Protein AF-M1ZX98-F1 (afdb_monomer)

Secondary structure (DSSP, 8-state):
---HHHHHHHHHHHHHHHH--EEEE----S--S-SEEEEEE-SS-EEEEEEEETTGGGG--HHHHHHHHHHHH-SS-EEEEEEEEESS---HHHHHHHHTTT-GGGEEEEETTTTEEEEE-GGGHHHHHHHH--GGGTTSSS--GGGTT-----HHHHHHHHHHHHHHHHHHHHHT-SSB--HHHHHHTT-B-HHHHHTT-TTHHHHGGG--SBHHHHHHHHHHHHHHHHHHHHHH-HHHHHHHHHHHHHHHHHHHHHH--S-B--

Mean predicted aligned error: 15.79 Å

Radius of gyration: 27.11 Å; Cα contacts (8 Å, |Δi|>4): 359; chains: 1; bounding box: 58×35×75 Å

Structure (mmCIF, N/CA/C/O backbone):
data_AF-M1ZX98-F1
#
_entry.id   AF-M1ZX98-F1
#
loop_
_atom_site.group_PDB
_atom_site.id
_atom_site.type_symbol
_atom_site.label_atom_id
_atom_site.label_alt_id
_atom_site.label_comp_id
_atom_site.label_asym_id
_atom_site.label_entity_id
_atom_site.label_seq_id
_atom_site.pdbx_PDB_ins_code
_atom_site.Cartn_x
_atom_site.Cartn_y
_atom_site.Cartn_z
_atom_site.occupancy
_atom_site.B_iso_or_equiv
_atom_site.auth_seq_id
_atom_site.auth_comp_id
_atom_site.auth_asym_id
_atom_site.auth_atom_id
_atom_site.pdbx_PDB_model_num
ATOM 1 N N . MET A 1 1 ? -11.263 12.185 3.509 1.00 43.69 1 MET A N 1
ATOM 2 C CA . MET A 1 1 ? -10.887 11.361 4.672 1.00 43.69 1 MET A CA 1
ATOM 3 C C . MET A 1 1 ? -11.787 11.808 5.809 1.00 43.69 1 MET A C 1
ATOM 5 O O . MET A 1 1 ? -11.825 13.001 6.083 1.00 43.69 1 MET A O 1
ATOM 9 N N . ILE A 1 2 ? -12.636 10.927 6.332 1.00 50.75 2 ILE A N 1
ATOM 10 C CA . ILE A 1 2 ? -13.496 11.256 7.476 1.00 50.75 2 ILE A CA 1
ATOM 11 C C . ILE A 1 2 ? -12.607 11.091 8.708 1.00 50.75 2 ILE A C 1
ATOM 13 O O . ILE A 1 2 ? -11.984 10.045 8.842 1.00 50.75 2 ILE A O 1
ATOM 17 N N . GLY A 1 3 ? -12.475 12.128 9.539 1.00 66.31 3 GLY A N 1
ATOM 18 C CA . GLY A 1 3 ? -11.717 12.019 10.790 1.00 66.31 3 GLY A CA 1
ATOM 19 C C . GLY A 1 3 ? -12.317 10.947 11.704 1.00 66.31 3 GLY A C 1
ATOM 20 O O . GLY A 1 3 ? -13.532 10.743 11.676 1.00 66.31 3 GLY A O 1
ATOM 21 N N . ILE A 1 4 ? -11.475 10.282 12.495 1.00 73.00 4 ILE A N 1
ATOM 22 C CA . ILE A 1 4 ? -11.865 9.193 13.403 1.00 73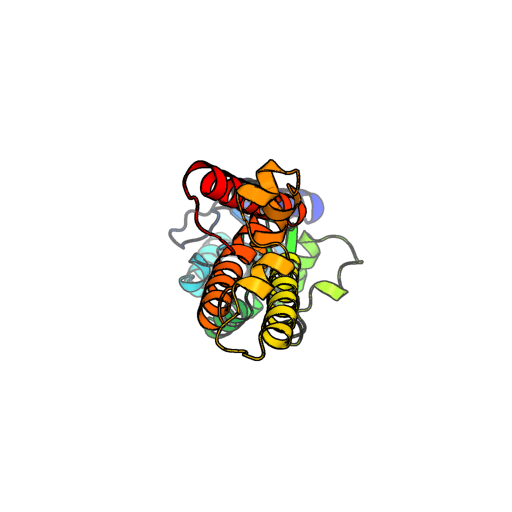.00 4 ILE A CA 1
ATOM 23 C C . ILE A 1 4 ? -13.048 9.587 14.305 1.00 73.00 4 ILE A C 1
ATOM 25 O O . ILE A 1 4 ? -14.013 8.836 14.415 1.00 73.00 4 ILE A O 1
ATOM 29 N N . ASP A 1 5 ? -13.070 10.833 14.786 1.00 76.38 5 ASP A N 1
ATOM 30 C CA . ASP A 1 5 ? -14.164 11.399 15.585 1.00 76.38 5 ASP A CA 1
ATOM 31 C C . ASP A 1 5 ? -15.517 11.373 14.864 1.00 76.38 5 ASP A C 1
ATOM 33 O O . ASP A 1 5 ? -16.544 11.025 15.444 1.00 76.38 5 ASP A O 1
ATOM 37 N N . ASN A 1 6 ? -15.536 11.705 13.568 1.00 74.06 6 ASN A N 1
ATOM 38 C CA . ASN A 1 6 ? -16.759 11.682 12.764 1.00 74.06 6 ASN A CA 1
ATOM 39 C C . ASN A 1 6 ? -17.234 10.247 12.504 1.00 74.06 6 ASN A C 1
ATOM 41 O O . ASN A 1 6 ? -18.434 10.015 12.355 1.00 74.06 6 ASN A O 1
ATOM 45 N N . PHE A 1 7 ? -16.309 9.289 12.437 1.00 77.75 7 PHE A N 1
ATOM 46 C CA . PHE A 1 7 ? -16.652 7.879 12.300 1.00 77.75 7 PHE A CA 1
ATOM 47 C C . PHE A 1 7 ? -17.262 7.324 13.592 1.00 77.75 7 PHE A C 1
ATOM 49 O O . PHE A 1 7 ? -18.346 6.740 13.548 1.00 77.75 7 PHE A O 1
ATOM 56 N N . ILE A 1 8 ? -16.624 7.583 14.738 1.00 83.06 8 ILE A N 1
ATOM 57 C CA . ILE A 1 8 ? -17.139 7.229 16.070 1.00 83.06 8 ILE A CA 1
ATOM 58 C C . ILE A 1 8 ? -18.524 7.837 16.276 1.00 83.06 8 ILE A C 1
ATOM 60 O O . ILE A 1 8 ? -19.467 7.131 16.635 1.00 83.06 8 ILE A O 1
ATOM 64 N N . LYS A 1 9 ? -18.675 9.127 15.958 1.00 81.38 9 LYS A N 1
ATOM 65 C CA . LYS A 1 9 ? -19.961 9.823 16.016 1.00 81.38 9 LYS A CA 1
ATOM 66 C C . LYS A 1 9 ? -21.031 9.120 15.179 1.00 81.38 9 LYS A C 1
ATOM 68 O O . LYS A 1 9 ? -22.135 8.921 15.669 1.00 81.38 9 LYS A O 1
ATOM 73 N N . GLY A 1 10 ? -20.704 8.681 13.963 1.00 79.44 10 GLY A N 1
ATOM 74 C CA . GLY A 1 10 ? -21.638 7.942 13.110 1.00 79.44 10 GLY A CA 1
ATOM 75 C C . GLY A 1 10 ? -22.082 6.595 13.698 1.00 79.44 10 GLY A C 1
ATOM 76 O O . GLY A 1 10 ? -23.260 6.248 13.604 1.00 79.44 10 GLY A O 1
ATOM 77 N N . ILE A 1 11 ? -21.173 5.847 14.338 1.00 83.25 11 ILE A N 1
ATOM 78 C CA . ILE A 1 11 ? -21.522 4.604 15.053 1.00 83.25 11 ILE A CA 1
ATOM 79 C C . ILE A 1 11 ? -22.468 4.916 16.213 1.00 83.25 11 ILE A C 1
ATOM 81 O O . ILE A 1 11 ? -23.512 4.278 16.350 1.00 83.25 11 ILE A O 1
ATOM 85 N N . ILE A 1 12 ? -22.121 5.914 17.021 1.00 85.75 12 ILE A N 1
ATOM 86 C CA . ILE A 1 12 ? -22.909 6.333 18.179 1.00 85.75 12 ILE A CA 1
ATOM 87 C C . ILE A 1 12 ? -24.318 6.768 17.760 1.00 85.75 12 ILE A C 1
ATOM 89 O O . ILE A 1 12 ? -25.300 6.269 18.306 1.00 85.75 12 ILE A O 1
ATOM 93 N N . GLU A 1 13 ? -24.438 7.637 16.755 1.00 81.62 13 GLU A N 1
ATOM 94 C CA . GLU A 1 13 ? -25.729 8.107 16.238 1.00 81.62 13 GLU A CA 1
ATOM 95 C C . GLU A 1 13 ? -26.597 6.942 15.742 1.00 81.62 13 GLU A C 1
ATOM 97 O O . GLU A 1 13 ? -27.810 6.915 15.979 1.00 81.62 13 GLU A O 1
ATOM 102 N N . LYS A 1 14 ? -25.989 5.937 15.101 1.00 81.44 14 LYS A N 1
ATOM 103 C CA . LYS A 1 14 ? -26.697 4.731 14.656 1.00 81.44 14 LYS A CA 1
ATOM 104 C C . LYS A 1 14 ? -27.185 3.886 15.836 1.00 81.44 14 LYS A C 1
ATOM 106 O O . LYS A 1 14 ? -28.342 3.465 15.850 1.00 81.44 14 LYS A O 1
ATOM 111 N N . LEU A 1 15 ? -26.339 3.669 16.841 1.00 85.12 15 LEU A N 1
ATOM 112 C CA . LEU A 1 15 ? -26.696 2.924 18.050 1.00 85.12 15 LEU A CA 1
ATOM 113 C C . LEU A 1 15 ? -27.812 3.614 18.846 1.00 85.12 15 LEU A C 1
ATOM 115 O O . LEU A 1 15 ? -28.743 2.944 19.298 1.00 85.12 15 LEU A O 1
ATOM 119 N N . MET A 1 16 ? -27.763 4.941 18.962 1.00 82.62 16 MET A N 1
ATOM 120 C CA . MET A 1 16 ? -28.809 5.735 19.609 1.00 82.62 16 MET A CA 1
ATOM 121 C C . MET A 1 16 ? -30.137 5.662 18.850 1.00 82.62 16 MET A C 1
ATOM 123 O O . MET A 1 16 ? -31.176 5.398 19.446 1.00 82.62 16 MET A O 1
ATOM 127 N N . SER A 1 17 ? -30.108 5.889 17.533 1.00 79.56 17 SER A N 1
ATOM 128 C CA . SER A 1 17 ? -31.325 5.994 16.714 1.00 79.56 17 SER A CA 1
ATOM 129 C C . SER A 1 17 ? -32.022 4.659 16.464 1.00 79.56 17 SER A C 1
ATOM 131 O O . SER A 1 17 ? -33.238 4.636 16.295 1.00 79.56 17 SER A O 1
ATOM 133 N N . THR A 1 18 ? -31.265 3.559 16.410 1.00 77.69 18 THR A N 1
ATOM 134 C CA . THR A 1 18 ? -31.782 2.256 15.958 1.00 77.69 18 THR A CA 1
ATOM 135 C C . THR A 1 18 ? -31.873 1.227 17.084 1.00 77.69 18 THR A C 1
ATOM 137 O O . THR A 1 18 ? -32.711 0.333 17.017 1.00 77.69 18 THR A O 1
ATOM 140 N N . ASN A 1 19 ? -31.035 1.333 18.123 1.00 80.00 19 ASN A N 1
ATOM 141 C CA . ASN A 1 19 ? -30.845 0.258 19.103 1.00 80.00 19 ASN A CA 1
ATOM 142 C C . ASN A 1 19 ? -30.979 0.699 20.570 1.00 80.00 19 ASN A C 1
ATOM 144 O O . ASN A 1 19 ? -30.611 -0.080 21.451 1.00 80.00 19 ASN A O 1
ATOM 148 N N . ASN A 1 20 ? -31.519 1.897 20.832 1.00 86.38 20 ASN A N 1
ATOM 149 C CA . ASN A 1 20 ? -31.759 2.462 22.169 1.00 86.38 20 ASN A CA 1
ATOM 150 C C . ASN A 1 20 ? -30.516 2.486 23.075 1.00 86.38 20 ASN A C 1
ATOM 152 O O . ASN A 1 20 ? -30.601 2.231 24.277 1.00 86.38 20 ASN A O 1
ATOM 156 N N . TYR A 1 21 ? -29.350 2.782 22.503 1.00 91.06 21 TYR A N 1
ATOM 157 C CA . TYR A 1 21 ? -28.169 3.083 23.307 1.00 91.06 21 TYR A CA 1
ATOM 158 C C . TYR A 1 21 ? -28.239 4.513 23.846 1.00 91.06 21 TYR A C 1
ATOM 160 O O . TYR A 1 21 ? -28.573 5.446 23.118 1.00 91.06 21 TYR A O 1
ATOM 168 N N . ASN A 1 22 ? -27.847 4.682 25.104 1.00 90.25 22 ASN A N 1
ATOM 169 C CA . ASN A 1 22 ? -27.519 5.970 25.700 1.00 90.25 22 ASN A CA 1
ATOM 170 C C . ASN A 1 22 ? -26.024 6.249 25.534 1.00 90.25 22 ASN A C 1
ATOM 172 O O . ASN A 1 22 ? -25.220 5.321 25.468 1.00 90.25 22 ASN A O 1
ATOM 176 N N . VAL A 1 23 ? -25.641 7.522 25.495 1.00 90.06 23 VAL A N 1
ATOM 177 C CA . VAL A 1 23 ? -24.235 7.935 25.414 1.00 90.06 23 VAL A CA 1
ATOM 178 C C . VAL A 1 23 ? -23.867 8.669 26.683 1.00 90.06 23 VAL A C 1
ATOM 180 O O . VAL A 1 23 ? -24.605 9.547 27.127 1.00 90.06 23 VAL A O 1
ATOM 183 N N . MET A 1 24 ? -22.721 8.318 27.249 1.00 87.25 24 MET A N 1
ATOM 184 C CA . MET A 1 24 ? -22.137 9.026 28.380 1.00 87.25 24 MET A CA 1
ATOM 185 C C . MET A 1 24 ? -20.729 9.476 28.023 1.00 87.25 24 MET A C 1
ATOM 187 O O . MET A 1 24 ? -20.018 8.792 27.288 1.00 87.25 24 MET A O 1
ATOM 191 N N . GLU A 1 25 ? -20.335 10.628 28.550 1.00 84.88 25 GLU A N 1
ATOM 192 C CA . GLU A 1 25 ? -18.958 11.094 28.477 1.00 84.88 25 GLU A CA 1
ATOM 193 C C . GLU A 1 25 ? -18.220 10.667 29.747 1.00 84.88 25 GLU A C 1
ATOM 195 O O . GLU A 1 25 ? -18.675 10.928 30.861 1.00 84.88 25 GLU A O 1
ATOM 200 N N . ILE A 1 26 ? -17.089 9.995 29.572 1.00 82.44 26 ILE A N 1
ATOM 201 C CA . ILE A 1 26 ? -16.189 9.583 30.639 1.00 82.44 26 ILE A CA 1
ATOM 202 C C . ILE A 1 26 ? -14.893 10.373 30.536 1.00 82.44 26 ILE A C 1
ATOM 204 O O . ILE A 1 26 ? -14.345 10.574 29.455 1.00 82.44 26 ILE A O 1
ATOM 208 N N . ASN A 1 27 ? -14.379 10.808 31.680 1.00 69.81 27 ASN A N 1
ATOM 209 C CA . ASN A 1 27 ? -13.083 11.462 31.751 1.00 69.81 27 ASN A CA 1
ATOM 210 C C . ASN A 1 27 ? -12.106 10.485 32.393 1.00 69.81 27 ASN A C 1
ATOM 212 O O . ASN A 1 27 ? -12.006 10.399 33.617 1.00 69.81 27 ASN A O 1
ATOM 216 N N . THR A 1 28 ? -11.456 9.685 31.555 1.00 62.06 28 THR A N 1
ATOM 217 C CA . THR A 1 28 ? -10.518 8.666 32.020 1.00 62.06 28 THR A CA 1
ATOM 218 C C . THR A 1 28 ? -9.179 8.845 31.316 1.00 62.06 28 THR A C 1
ATOM 220 O O . THR A 1 28 ? -9.119 8.901 30.092 1.00 62.06 28 THR A O 1
ATOM 223 N N . ASN A 1 29 ? -8.085 8.906 32.081 1.00 59.84 29 ASN A N 1
ATOM 224 C CA . ASN A 1 29 ? -6.711 8.897 31.556 1.00 59.84 29 ASN A CA 1
ATOM 225 C C . ASN A 1 29 ? -6.301 7.474 31.108 1.00 59.84 29 ASN A C 1
ATOM 227 O O . ASN A 1 29 ? -5.224 6.995 31.447 1.00 59.84 29 ASN A O 1
ATOM 231 N N . THR A 1 30 ? -7.184 6.765 30.405 1.00 58.97 30 THR A N 1
ATOM 232 C CA . THR A 1 30 ? -7.088 5.320 30.106 1.00 58.97 30 THR A CA 1
ATOM 233 C C . THR A 1 30 ? -6.586 5.022 28.696 1.00 58.97 30 THR A C 1
ATOM 235 O O . THR A 1 30 ? -6.552 3.867 28.285 1.00 58.97 30 THR A O 1
ATOM 238 N N . GLY A 1 31 ? -6.198 6.052 27.937 1.00 60.12 31 GLY A N 1
ATOM 239 C CA . GLY A 1 31 ? -5.730 5.890 26.561 1.00 60.12 31 GLY A CA 1
ATOM 240 C C . GLY A 1 31 ? -6.834 5.517 25.568 1.00 60.12 31 GLY A C 1
ATOM 241 O O . GLY A 1 31 ? -6.517 5.066 24.478 1.00 60.12 31 GLY A O 1
ATOM 242 N N . LEU A 1 32 ? -8.115 5.680 25.911 1.00 76.38 32 LEU A N 1
ATOM 243 C CA . LEU A 1 32 ? -9.214 5.471 24.966 1.00 76.38 32 LEU A CA 1
ATOM 244 C C . LEU A 1 32 ? -9.162 6.475 23.811 1.00 76.38 32 LEU A C 1
ATOM 246 O O . LEU A 1 32 ? -8.742 7.619 23.975 1.00 76.38 32 LEU A O 1
ATOM 250 N N . GLU A 1 33 ? -9.650 6.041 22.652 1.00 76.12 33 GLU A N 1
ATOM 251 C CA . GLU A 1 33 ? -9.702 6.871 21.444 1.00 76.12 33 GLU A CA 1
ATOM 252 C C . GLU A 1 33 ? -10.850 7.892 21.511 1.00 76.12 33 GLU A C 1
ATOM 254 O O . GLU A 1 33 ? -10.871 8.881 20.786 1.00 76.12 33 GLU A O 1
ATOM 259 N N . SER A 1 34 ? -11.827 7.652 22.391 1.00 81.50 34 SER A N 1
ATOM 260 C CA . SER A 1 34 ? -12.941 8.556 22.642 1.00 81.50 34 SER A CA 1
ATOM 261 C C . SER A 1 34 ? -13.332 8.560 24.114 1.00 81.50 34 SER A C 1
ATOM 263 O O . SER A 1 34 ? -13.333 7.523 24.776 1.00 81.50 34 SER A O 1
ATOM 265 N N . ASN A 1 35 ? -13.752 9.734 24.585 1.00 84.19 35 ASN A N 1
ATOM 266 C CA . ASN A 1 35 ? -14.391 9.910 25.886 1.00 84.19 35 ASN A CA 1
ATOM 267 C C . ASN A 1 35 ? -15.858 9.461 25.883 1.00 84.19 35 ASN A C 1
ATOM 269 O O . ASN A 1 35 ? -16.497 9.483 26.927 1.00 84.19 35 ASN A O 1
ATOM 273 N N . TRP A 1 36 ? -16.435 9.086 24.740 1.00 87.19 36 TRP A N 1
ATOM 274 C CA . TRP A 1 36 ? -17.815 8.616 24.689 1.00 87.19 36 TRP A CA 1
ATOM 275 C C . TRP A 1 36 ? -17.901 7.107 24.861 1.00 87.19 36 TRP A C 1
ATOM 277 O O . TRP A 1 36 ? -17.243 6.343 24.155 1.00 87.19 36 TRP A O 1
ATOM 287 N N . ILE A 1 37 ? -18.797 6.689 25.750 1.00 90.69 37 ILE A N 1
ATOM 288 C CA . ILE A 1 37 ? -19.224 5.299 25.880 1.00 90.69 37 ILE A CA 1
ATOM 289 C C . ILE A 1 37 ? -20.681 5.176 25.460 1.00 90.69 37 ILE A C 1
ATOM 291 O O . ILE A 1 37 ? -21.509 6.022 25.810 1.00 90.69 37 ILE A O 1
ATOM 295 N N . ALA A 1 38 ? -21.003 4.121 24.715 1.00 92.25 38 ALA A N 1
ATOM 296 C CA . ALA A 1 38 ? -22.385 3.793 24.385 1.00 92.25 38 ALA A CA 1
ATOM 297 C C . ALA A 1 38 ? -22.867 2.675 25.311 1.00 92.25 38 ALA A C 1
ATOM 299 O O . ALA A 1 38 ? -22.227 1.631 25.417 1.00 92.25 38 ALA A O 1
ATOM 300 N N . VAL A 1 39 ? -24.001 2.877 25.974 1.00 92.75 39 VAL A N 1
ATOM 301 C CA . VAL A 1 39 ? -24.544 1.957 26.975 1.00 92.75 39 VAL A CA 1
ATOM 302 C C . VAL A 1 39 ? -25.982 1.608 26.647 1.00 92.75 39 VAL A C 1
ATOM 304 O O . VAL A 1 39 ? -26.833 2.484 26.515 1.00 92.75 39 VAL A O 1
ATOM 307 N N . LYS A 1 40 ? -26.262 0.312 26.550 1.00 92.12 40 LYS A N 1
ATOM 308 C CA . LYS A 1 40 ? -27.614 -0.227 26.409 1.00 92.12 40 LYS A CA 1
ATOM 309 C C . LYS A 1 40 ? -27.988 -0.979 27.671 1.00 92.12 40 LYS A C 1
ATOM 311 O O . LYS A 1 40 ? -27.312 -1.932 28.057 1.00 92.12 40 LYS A O 1
ATOM 316 N N . ASP A 1 41 ? -29.069 -0.532 28.292 1.00 90.62 41 ASP A N 1
ATOM 317 C CA . ASP A 1 41 ? -29.664 -1.193 29.444 1.00 90.62 41 ASP A CA 1
ATOM 318 C C . ASP A 1 41 ? -30.410 -2.454 28.982 1.00 90.62 41 ASP A C 1
ATOM 320 O O . ASP A 1 41 ? -31.324 -2.377 28.156 1.00 90.62 41 ASP A O 1
ATOM 324 N N . LYS A 1 42 ? -29.979 -3.625 29.460 1.00 88.00 42 LYS A N 1
ATOM 325 C CA . LYS A 1 42 ? -30.687 -4.902 29.292 1.00 88.00 42 LYS A CA 1
ATOM 326 C C . LYS A 1 42 ? -31.179 -5.381 30.657 1.00 88.00 42 LYS A C 1
ATOM 328 O O . LYS A 1 42 ? -30.740 -4.891 31.693 1.00 88.00 42 LYS A O 1
ATOM 333 N N . GLU A 1 43 ? -32.100 -6.345 30.671 1.00 86.56 43 GLU A N 1
ATOM 334 C CA . GLU A 1 43 ? -32.725 -6.829 31.914 1.00 86.56 43 GLU A CA 1
ATOM 335 C C . GLU A 1 43 ? -31.683 -7.217 32.977 1.00 86.56 43 GLU A C 1
ATOM 337 O O . GLU A 1 43 ? -31.737 -6.687 34.086 1.00 86.56 43 GLU A O 1
ATOM 342 N N . ASP A 1 44 ? -30.673 -8.005 32.594 1.00 88.38 44 ASP A N 1
ATOM 343 C CA . ASP A 1 44 ? -29.696 -8.572 33.533 1.00 88.38 44 ASP A CA 1
ATOM 344 C C . ASP A 1 44 ? -28.338 -7.851 33.579 1.00 88.38 44 ASP A C 1
ATOM 346 O O . ASP A 1 44 ? -27.567 -8.067 34.509 1.00 88.38 44 ASP A O 1
ATOM 350 N N . PHE A 1 45 ? -27.998 -7.031 32.578 1.00 89.00 45 PHE A N 1
ATOM 351 C CA . PHE A 1 45 ? -26.676 -6.401 32.465 1.00 89.00 45 PHE A CA 1
ATOM 352 C C . PHE A 1 45 ? -26.694 -5.125 31.617 1.00 89.00 45 PHE A C 1
ATOM 354 O O . PHE A 1 45 ? -27.568 -4.931 30.773 1.00 89.00 45 PHE A O 1
ATOM 361 N N . TYR A 1 46 ? -25.676 -4.281 31.773 1.00 90.62 46 TYR A N 1
ATOM 362 C CA . TYR A 1 46 ? -25.407 -3.177 30.853 1.00 90.62 46 TYR A CA 1
ATOM 363 C C . TYR A 1 46 ? -24.485 -3.634 29.728 1.00 90.62 46 TYR A C 1
ATOM 365 O O . TYR A 1 46 ? -23.376 -4.105 29.979 1.00 90.62 46 TYR A O 1
ATOM 373 N N . ASN A 1 47 ? -24.918 -3.478 28.478 1.00 90.69 47 ASN A N 1
ATOM 374 C CA . ASN A 1 47 ? -24.054 -3.695 27.324 1.00 90.69 47 ASN A CA 1
ATOM 375 C C . ASN A 1 47 ? -23.321 -2.390 27.007 1.00 90.69 47 ASN A C 1
ATOM 377 O O . ASN A 1 47 ? -23.948 -1.424 26.568 1.00 90.69 47 ASN A O 1
ATOM 381 N N . VAL A 1 48 ? -22.015 -2.358 27.249 1.00 91.81 48 VAL A N 1
ATOM 382 C CA . VAL A 1 48 ? -21.200 -1.143 27.160 1.00 91.81 48 VAL A CA 1
ATOM 383 C C . VAL A 1 48 ? -20.235 -1.252 25.989 1.00 91.81 48 VAL A C 1
ATOM 385 O O . VAL A 1 48 ? -19.603 -2.289 25.805 1.00 91.81 48 VAL A O 1
ATOM 388 N N . LEU A 1 49 ? -20.118 -0.181 25.209 1.00 92.81 49 LEU A N 1
ATOM 389 C CA . LEU A 1 49 ? -19.152 -0.022 24.131 1.00 92.81 49 LEU A CA 1
ATOM 390 C C . LEU A 1 49 ? -18.194 1.112 24.441 1.00 92.81 49 LEU A C 1
ATOM 392 O O . LEU A 1 49 ? -18.628 2.242 24.681 1.00 92.81 49 LEU A O 1
ATOM 396 N N . ILE A 1 50 ? -16.909 0.807 24.341 1.00 91.69 50 ILE A N 1
ATOM 397 C CA . ILE A 1 50 ? -15.823 1.781 24.358 1.00 91.69 50 ILE A CA 1
ATOM 398 C C . ILE A 1 50 ? -15.050 1.735 23.037 1.00 91.69 50 ILE A C 1
ATOM 400 O O . ILE A 1 50 ? -15.083 0.731 22.321 1.00 91.69 50 ILE A O 1
ATOM 404 N N . PHE A 1 51 ? -14.344 2.818 22.723 1.00 89.12 51 PHE A N 1
ATOM 405 C CA . PHE A 1 51 ? -13.551 2.948 21.500 1.00 89.12 51 PHE A CA 1
ATOM 406 C C . PHE A 1 51 ? -12.065 3.061 21.847 1.00 89.12 51 PHE A C 1
ATOM 408 O O . PHE A 1 51 ? -11.673 3.879 22.679 1.00 89.12 51 PHE A O 1
ATOM 415 N N . SER A 1 52 ? -11.233 2.244 21.207 1.00 87.25 52 SER A N 1
ATOM 416 C CA . SER A 1 52 ? -9.779 2.226 21.390 1.00 87.25 52 SER A CA 1
ATOM 417 C C . SER A 1 52 ? -9.076 2.141 20.034 1.00 87.25 52 SER A C 1
ATOM 419 O O . SER A 1 52 ? -9.674 1.705 19.051 1.00 87.25 52 SER A O 1
ATOM 421 N N . SER A 1 53 ? -7.810 2.541 19.964 1.00 82.19 53 SER A N 1
ATOM 422 C CA . SER A 1 53 ? -6.948 2.312 18.801 1.00 82.19 53 SER A CA 1
ATOM 423 C C . SER A 1 53 ? -6.078 1.068 18.975 1.00 82.19 53 SER A C 1
ATOM 425 O O . SER A 1 53 ? -5.852 0.570 20.080 1.00 82.19 53 SER A O 1
ATOM 427 N N . ASN A 1 54 ? -5.525 0.581 17.865 1.00 75.25 54 ASN A N 1
ATOM 428 C CA . ASN A 1 54 ? -4.514 -0.483 17.843 1.00 75.25 54 ASN A CA 1
ATOM 429 C C . ASN A 1 54 ? -3.267 -0.190 18.704 1.00 75.25 54 ASN A C 1
ATOM 431 O O . ASN A 1 54 ? -2.607 -1.124 19.169 1.00 75.25 54 ASN A O 1
ATOM 435 N N . PHE A 1 55 ? -2.925 1.082 18.920 1.00 74.62 55 PHE A N 1
ATOM 436 C CA . PHE A 1 55 ? -1.816 1.483 19.787 1.00 74.62 55 PHE A CA 1
ATOM 437 C C . PHE A 1 55 ? -2.219 1.473 21.261 1.00 74.62 55 PHE A C 1
ATOM 439 O O . PHE A 1 55 ? -1.495 0.921 22.093 1.00 74.62 55 PHE A O 1
ATOM 446 N N . ALA A 1 56 ? -3.378 2.050 21.578 1.00 76.44 56 ALA A N 1
ATOM 447 C CA . ALA A 1 56 ? -3.874 2.181 22.941 1.00 76.44 56 ALA A CA 1
ATOM 448 C C . ALA A 1 56 ? -4.242 0.844 23.587 1.00 76.44 56 ALA A C 1
ATOM 450 O O . ALA A 1 56 ? -3.954 0.631 24.765 1.00 76.44 56 ALA A O 1
ATOM 451 N N . ILE A 1 57 ? -4.826 -0.074 22.811 1.00 77.19 57 ILE A N 1
ATOM 452 C CA . ILE A 1 57 ? -5.340 -1.352 23.317 1.00 77.19 57 ILE A CA 1
ATOM 453 C C . ILE A 1 57 ? -4.273 -2.194 24.029 1.00 77.19 57 ILE A C 1
ATOM 455 O O . ILE A 1 57 ? -4.592 -2.985 24.910 1.00 77.19 57 ILE A O 1
ATOM 459 N N . LYS A 1 58 ? -2.990 -2.010 23.688 1.00 75.06 58 LYS A N 1
ATOM 460 C CA . LYS A 1 58 ? -1.865 -2.734 24.302 1.00 75.06 58 LYS A CA 1
ATOM 461 C C . LYS A 1 58 ? -1.604 -2.341 25.754 1.00 75.06 58 LYS A C 1
ATOM 463 O O . LYS A 1 58 ? -1.029 -3.133 26.489 1.00 75.06 58 LYS A O 1
ATOM 468 N N . ASN A 1 59 ? -2.003 -1.134 26.142 1.00 73.19 59 ASN A N 1
ATOM 469 C CA . ASN A 1 59 ? -1.818 -0.595 27.489 1.00 73.19 59 ASN A CA 1
ATOM 470 C C . ASN A 1 59 ? -3.149 -0.481 28.243 1.00 73.19 59 ASN A C 1
ATOM 472 O O . ASN A 1 59 ? -3.215 0.182 29.276 1.00 73.19 59 ASN A O 1
ATOM 476 N N . LEU A 1 60 ? -4.217 -1.063 27.696 1.00 78.12 60 LEU A N 1
ATOM 477 C CA . LEU A 1 60 ? -5.556 -0.916 28.229 1.00 78.12 60 LEU A CA 1
ATOM 478 C C . LEU A 1 60 ? -5.743 -1.842 29.433 1.00 78.12 60 LEU A C 1
ATOM 480 O O . LEU A 1 60 ? -5.689 -3.064 29.309 1.00 78.12 60 LEU A O 1
ATOM 484 N N . ASP A 1 61 ? -5.986 -1.246 30.596 1.00 81.56 61 ASP A N 1
ATOM 485 C CA . ASP A 1 61 ? -6.325 -1.975 31.813 1.00 81.56 61 ASP A CA 1
ATOM 486 C C .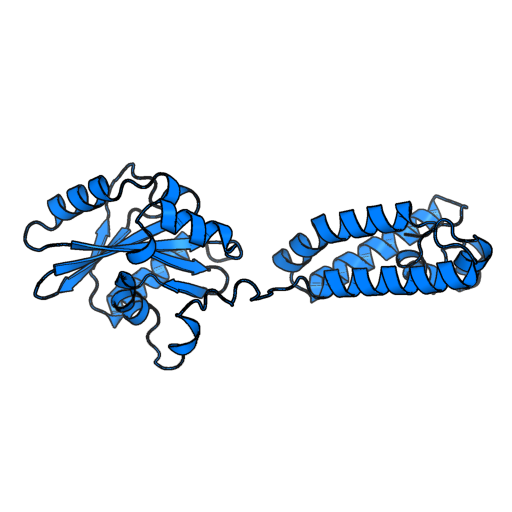 ASP A 1 61 ? -7.835 -2.240 31.844 1.00 81.56 61 ASP A C 1
ATOM 488 O O . ASP A 1 61 ? -8.650 -1.365 32.159 1.00 81.56 61 ASP A O 1
ATOM 492 N N . LYS A 1 62 ? -8.208 -3.461 31.454 1.00 80.69 62 LYS A N 1
ATOM 493 C CA . LYS A 1 62 ? -9.602 -3.907 31.412 1.00 80.69 62 LYS A CA 1
ATOM 494 C C . LYS A 1 62 ? -10.260 -3.840 32.791 1.00 80.69 62 LYS A C 1
ATOM 496 O O . LYS A 1 62 ? -11.406 -3.405 32.880 1.00 80.69 62 LYS A O 1
ATOM 501 N N . GLU A 1 63 ? -9.565 -4.281 33.837 1.00 83.38 63 GLU A N 1
ATOM 502 C CA . GLU A 1 63 ? -10.123 -4.365 35.191 1.00 83.38 63 GLU A CA 1
ATOM 503 C C . GLU A 1 63 ? -10.439 -2.965 35.714 1.00 83.38 63 GLU A C 1
ATOM 505 O O . GLU A 1 63 ? -11.562 -2.709 36.152 1.00 83.38 63 GLU A O 1
ATOM 510 N N . TYR A 1 64 ? -9.505 -2.027 35.541 1.00 84.56 64 TYR A N 1
ATOM 511 C CA . TYR A 1 64 ? -9.704 -0.629 35.912 1.00 84.56 64 TYR A CA 1
ATOM 512 C C . TYR A 1 64 ? -10.892 0.013 35.182 1.00 84.56 64 TYR A C 1
ATOM 514 O O . TYR A 1 64 ? -11.719 0.688 35.800 1.00 84.56 64 TYR A O 1
ATOM 522 N N . ILE A 1 65 ? -11.004 -0.193 33.864 1.00 84.06 65 ILE A N 1
ATOM 523 C CA . ILE A 1 65 ? -12.110 0.364 33.072 1.00 84.06 65 ILE A CA 1
ATOM 524 C C . ILE A 1 65 ? -13.443 -0.234 33.517 1.00 84.06 65 ILE A C 1
ATOM 526 O O . ILE A 1 65 ? -14.417 0.499 33.691 1.00 84.06 65 ILE A O 1
ATOM 530 N N . GLU A 1 66 ? -13.505 -1.548 33.721 1.00 85.50 66 GLU A N 1
ATOM 531 C CA . GLU A 1 66 ? -14.722 -2.191 34.203 1.00 85.50 66 GLU A CA 1
ATOM 532 C C . GLU A 1 66 ? -15.139 -1.671 35.579 1.00 85.50 66 GLU A C 1
ATOM 534 O O . GLU A 1 66 ? -16.319 -1.387 35.772 1.00 85.50 66 GLU A O 1
ATOM 539 N N . GLU A 1 67 ? -14.212 -1.532 36.528 1.00 86.44 67 GLU A N 1
ATOM 540 C CA . GLU A 1 67 ? -14.503 -0.985 37.857 1.00 86.44 67 GLU A CA 1
ATOM 541 C C . GLU A 1 67 ? -14.980 0.467 37.787 1.00 86.44 67 GLU A C 1
ATOM 543 O O . GLU A 1 67 ? -15.981 0.823 38.417 1.00 86.44 67 GLU A O 1
ATOM 548 N N . TYR A 1 68 ? -14.322 1.293 36.971 1.00 86.88 68 TYR A N 1
ATOM 549 C CA . TYR A 1 68 ? -14.719 2.680 36.767 1.00 86.88 68 TYR A CA 1
ATOM 550 C C . TYR A 1 68 ? -16.141 2.775 36.206 1.00 86.88 68 TYR A C 1
ATOM 552 O O . TYR A 1 68 ? -16.976 3.484 36.765 1.00 86.88 68 TYR A O 1
ATOM 560 N N . ILE A 1 69 ? -16.467 2.023 35.153 1.00 87.50 69 ILE A N 1
ATOM 561 C CA . ILE A 1 69 ? -17.810 2.064 34.561 1.00 87.50 69 ILE A CA 1
ATOM 562 C C . ILE A 1 69 ? -18.844 1.434 35.512 1.00 87.50 69 ILE A C 1
ATOM 564 O O . ILE A 1 69 ? -19.951 1.960 35.635 1.00 87.50 69 ILE A O 1
ATOM 568 N N . LYS A 1 70 ? -18.497 0.371 36.255 1.00 88.12 70 LYS A N 1
ATOM 569 C CA . LYS A 1 70 ? -19.365 -0.204 37.305 1.00 88.12 70 LYS A CA 1
ATOM 570 C C . LYS A 1 70 ? -19.710 0.837 38.366 1.00 88.12 70 LYS A C 1
ATOM 572 O O . LYS A 1 70 ? -20.864 0.900 38.780 1.00 88.12 70 LYS A O 1
ATOM 577 N N . SER A 1 71 ? -18.763 1.696 38.746 1.00 86.56 71 SER A N 1
ATOM 578 C CA . SER A 1 71 ? -19.016 2.784 39.701 1.00 86.56 71 SER A CA 1
ATOM 579 C C . SER A 1 71 ? -20.032 3.819 39.196 1.00 86.56 71 SER A C 1
ATOM 581 O O . SER A 1 71 ? -20.702 4.456 40.006 1.00 86.56 71 SER A O 1
ATOM 583 N N . LEU A 1 72 ? -20.184 3.953 37.873 1.00 85.56 72 LEU A N 1
ATOM 584 C CA . LEU A 1 72 ? -21.151 4.853 37.238 1.00 85.56 72 LEU A CA 1
ATOM 585 C C . LEU A 1 72 ? -22.527 4.205 37.025 1.00 85.56 72 LEU A C 1
ATOM 587 O O . LEU A 1 72 ? -23.530 4.914 37.027 1.00 85.56 72 LEU A O 1
ATOM 591 N N . LEU A 1 73 ? -22.575 2.885 36.814 1.00 83.94 73 LEU A N 1
ATOM 592 C CA . LEU A 1 73 ? -23.790 2.162 36.407 1.00 83.94 73 LEU A CA 1
ATOM 593 C C . LEU A 1 73 ? -24.460 1.338 37.524 1.00 83.94 73 LEU A C 1
ATOM 595 O O . LEU A 1 73 ? -25.597 0.924 37.320 1.00 83.94 73 LEU A O 1
ATOM 599 N N . ALA A 1 74 ? -23.775 1.144 38.661 1.00 66.75 74 ALA A N 1
ATOM 600 C CA . ALA A 1 74 ? -24.167 0.691 40.015 1.00 66.75 74 ALA A CA 1
ATOM 601 C C . ALA A 1 74 ? -25.097 -0.532 40.216 1.00 66.75 74 ALA A C 1
ATOM 603 O O . ALA A 1 74 ? -24.924 -1.253 41.198 1.00 66.75 74 ALA A O 1
ATOM 604 N N . ASP A 1 75 ? -26.031 -0.821 39.314 1.00 80.38 75 ASP A N 1
ATOM 605 C CA . ASP A 1 75 ? -27.193 -1.665 39.616 1.00 80.38 75 ASP A CA 1
ATOM 606 C C . ASP A 1 75 ? -27.194 -3.015 38.883 1.00 80.38 75 ASP A C 1
ATOM 608 O O . ASP A 1 75 ? -27.992 -3.895 39.210 1.00 80.38 75 ASP A O 1
ATOM 612 N N . LYS A 1 76 ? -26.316 -3.204 37.887 1.00 86.94 76 LYS A N 1
ATOM 613 C CA . LYS A 1 76 ? -26.230 -4.436 37.081 1.00 86.94 76 LYS A CA 1
ATOM 614 C C . LYS A 1 76 ? -24.786 -4.742 36.661 1.00 86.94 76 LYS A C 1
ATOM 616 O O . LYS A 1 76 ? -23.985 -3.813 36.522 1.00 86.94 76 LYS A O 1
ATOM 621 N N . PRO A 1 77 ? -24.431 -6.020 36.418 1.00 88.19 77 PRO A N 1
ATOM 622 C CA . PRO A 1 77 ? -23.150 -6.377 35.813 1.00 88.19 77 PRO A CA 1
ATOM 623 C C . PRO A 1 77 ? -22.965 -5.715 34.440 1.00 88.19 77 PRO A C 1
ATOM 625 O O . PRO A 1 77 ? -23.927 -5.353 33.764 1.00 88.19 77 PRO A O 1
ATOM 628 N N . ILE A 1 78 ? -21.707 -5.568 34.024 1.00 89.12 78 ILE A N 1
ATOM 629 C CA . ILE A 1 78 ? -21.335 -4.935 32.756 1.00 89.12 78 ILE A CA 1
ATOM 630 C C . ILE A 1 78 ? -20.805 -5.987 31.791 1.00 89.12 78 ILE A C 1
ATOM 632 O O . ILE A 1 78 ? -19.890 -6.733 32.130 1.00 89.12 78 ILE A O 1
ATOM 636 N N . ASN A 1 79 ? -21.343 -5.991 30.575 1.00 89.00 79 ASN A N 1
ATOM 637 C CA . ASN A 1 79 ? -20.733 -6.637 29.423 1.00 89.00 79 ASN A CA 1
ATOM 638 C C . ASN A 1 79 ? -19.954 -5.582 28.627 1.00 89.00 79 ASN A C 1
ATOM 640 O O . ASN A 1 79 ? -20.545 -4.813 27.861 1.00 89.00 79 ASN A O 1
ATOM 644 N N . LEU A 1 80 ? -18.646 -5.507 28.867 1.00 89.38 80 LEU A N 1
ATOM 645 C CA . LEU A 1 80 ? -17.761 -4.552 28.209 1.00 89.38 80 LEU A CA 1
ATOM 646 C C . LEU A 1 80 ? -17.424 -5.043 26.800 1.00 89.38 80 LEU A C 1
ATOM 648 O O . LEU A 1 80 ? -17.016 -6.184 26.628 1.00 89.38 80 LEU A O 1
ATOM 652 N N . ASN A 1 81 ? -17.557 -4.166 25.808 1.00 91.38 81 ASN A N 1
ATOM 653 C CA . ASN A 1 81 ? -17.146 -4.401 24.430 1.00 91.38 81 ASN A CA 1
ATOM 654 C C . ASN A 1 81 ? -16.215 -3.277 23.982 1.00 91.38 81 ASN A C 1
ATOM 656 O O . ASN A 1 81 ? -16.448 -2.108 24.301 1.00 91.38 81 ASN A O 1
ATOM 660 N N . ILE A 1 82 ? -15.203 -3.621 23.194 1.00 89.88 82 ILE A N 1
ATOM 661 C CA . ILE A 1 82 ? -14.196 -2.681 22.709 1.00 89.88 82 ILE A CA 1
ATOM 662 C C . ILE A 1 82 ? -14.214 -2.664 21.183 1.00 89.88 82 ILE A C 1
ATOM 664 O O . ILE A 1 82 ? -13.904 -3.661 20.532 1.00 89.88 82 ILE A O 1
ATOM 668 N N . ALA A 1 83 ? -14.558 -1.515 20.605 1.00 89.69 83 ALA A N 1
ATOM 669 C CA . ALA A 1 83 ? -14.327 -1.243 19.193 1.00 89.69 83 ALA A CA 1
ATOM 670 C C . ALA A 1 83 ? -12.877 -0.788 19.012 1.00 89.69 83 ALA A C 1
ATOM 672 O O . ALA A 1 83 ? -12.518 0.317 19.426 1.00 89.69 83 ALA A O 1
ATOM 673 N N . ILE A 1 84 ? -12.055 -1.625 18.385 1.00 87.88 84 ILE A N 1
ATOM 674 C CA . ILE A 1 84 ? -10.691 -1.268 17.999 1.00 87.88 84 ILE A CA 1
ATOM 675 C C . ILE A 1 84 ? -10.747 -0.633 16.611 1.00 87.88 84 ILE A C 1
ATOM 677 O O . ILE A 1 84 ? -11.073 -1.298 15.628 1.00 87.88 84 ILE A O 1
ATOM 681 N N . LEU A 1 85 ? -10.443 0.656 16.530 1.00 84.88 85 LEU A N 1
ATOM 682 C CA . LEU A 1 85 ? -10.435 1.414 15.285 1.00 84.88 85 LEU A CA 1
ATOM 683 C C . LEU A 1 85 ? -9.052 1.320 14.644 1.00 84.88 85 LEU A C 1
ATOM 685 O O . LEU A 1 85 ? -8.044 1.633 15.281 1.00 84.88 85 LEU A O 1
ATOM 689 N N . MET A 1 86 ? -9.008 0.887 13.386 1.00 79.56 86 MET A N 1
ATOM 690 C CA . MET A 1 86 ? -7.772 0.761 12.615 1.00 79.56 86 MET A CA 1
ATOM 691 C C . MET A 1 86 ? -7.866 1.521 11.296 1.00 79.56 86 MET A C 1
ATOM 693 O O . MET A 1 86 ? -8.894 1.491 10.614 1.00 79.56 86 MET A O 1
ATOM 697 N N . ASP A 1 87 ? -6.780 2.211 10.956 1.00 70.62 87 ASP A N 1
ATOM 698 C CA . ASP A 1 87 ? -6.570 2.901 9.682 1.00 70.62 87 ASP A CA 1
ATOM 699 C C . ASP A 1 87 ? -5.774 2.068 8.669 1.00 70.62 87 ASP A C 1
ATOM 701 O O . ASP A 1 87 ? -5.847 2.329 7.465 1.00 70.62 87 ASP A O 1
ATOM 705 N N . GLU A 1 88 ? -5.059 1.053 9.147 1.00 65.44 88 GLU A N 1
ATOM 706 C CA . GLU A 1 88 ? -4.239 0.140 8.355 1.00 65.44 88 GLU A CA 1
ATOM 707 C C . GLU A 1 88 ? -4.900 -1.234 8.160 1.00 65.44 88 GLU A C 1
ATOM 709 O O . GLU A 1 88 ? -5.787 -1.645 8.911 1.00 65.44 88 GLU A O 1
ATOM 714 N N . GLU A 1 89 ? -4.447 -1.962 7.132 1.00 59.31 89 GLU A N 1
ATOM 715 C CA . GLU A 1 89 ? -4.830 -3.363 6.941 1.00 59.31 89 GLU A CA 1
ATOM 716 C C . GLU A 1 89 ? -4.422 -4.198 8.155 1.00 59.31 89 GLU A C 1
ATOM 718 O O . GLU A 1 89 ? -3.290 -4.126 8.632 1.00 59.31 89 GLU A O 1
ATOM 723 N N . ILE A 1 90 ? -5.355 -5.015 8.641 1.00 60.22 90 ILE A N 1
ATOM 724 C CA . ILE A 1 90 ? -5.102 -5.885 9.784 1.00 60.22 90 ILE A CA 1
ATOM 725 C C . ILE A 1 90 ? -4.120 -6.977 9.375 1.00 60.22 90 ILE A C 1
ATOM 727 O O . ILE A 1 90 ? -4.459 -7.882 8.611 1.00 60.22 90 ILE A O 1
ATOM 731 N N . ASP A 1 91 ? -2.919 -6.919 9.939 1.00 57.59 91 ASP A N 1
ATOM 732 C CA . ASP A 1 91 ? -1.998 -8.046 9.939 1.00 57.59 91 ASP A CA 1
ATOM 733 C C . ASP A 1 91 ? -2.475 -9.097 10.959 1.00 57.59 91 ASP A C 1
ATOM 735 O O . ASP A 1 91 ? -2.861 -8.769 12.084 1.00 57.59 91 ASP A O 1
ATOM 739 N N . GLY A 1 92 ? -2.423 -10.380 10.594 1.00 59.31 92 GLY A N 1
ATOM 740 C CA . GLY A 1 92 ? -2.748 -11.492 11.496 1.00 59.31 92 GLY A CA 1
ATOM 741 C C . GLY A 1 92 ? -1.886 -11.503 12.768 1.00 59.31 92 GLY A C 1
ATOM 742 O O . GLY A 1 92 ? -2.308 -12.026 13.804 1.00 59.31 92 GLY A O 1
ATOM 743 N N . SER A 1 93 ? -0.716 -10.855 12.729 1.00 63.81 93 SER A N 1
ATOM 744 C CA . SER A 1 93 ? 0.118 -10.598 13.908 1.00 63.81 93 SER A CA 1
ATOM 745 C C . SER A 1 93 ? -0.585 -9.743 14.974 1.00 63.81 93 SER A C 1
ATOM 747 O O . SER A 1 93 ? -0.419 -9.999 16.167 1.00 63.81 93 SER A O 1
ATOM 749 N N . PHE A 1 94 ? -1.425 -8.779 14.576 1.00 68.00 94 PHE A N 1
ATOM 750 C CA . PHE A 1 94 ? -2.179 -7.942 15.508 1.00 68.00 94 PHE A CA 1
ATOM 751 C C . PHE A 1 94 ? -3.261 -8.746 16.231 1.00 68.00 94 PHE A C 1
ATOM 753 O O . PHE A 1 94 ? -3.351 -8.679 17.455 1.00 68.00 94 PHE A O 1
ATOM 760 N N . ILE A 1 95 ? -4.021 -9.571 15.504 1.00 66.00 95 ILE A N 1
ATOM 761 C CA . ILE A 1 95 ? -5.037 -10.451 16.107 1.00 66.00 95 ILE A CA 1
ATOM 762 C C . ILE A 1 95 ? -4.379 -11.410 17.105 1.00 66.00 95 ILE A C 1
ATOM 764 O O . ILE A 1 95 ? -4.844 -11.541 18.234 1.00 66.00 95 ILE A O 1
ATOM 768 N N . SER A 1 96 ? -3.234 -11.987 16.734 1.00 66.31 96 SER A N 1
ATOM 769 C CA . SER A 1 96 ? -2.456 -12.865 17.618 1.00 66.31 96 SER A CA 1
ATOM 770 C C . SER A 1 96 ? -1.944 -12.138 18.873 1.00 66.31 96 SER A C 1
ATOM 772 O O . SER A 1 96 ? -1.795 -12.742 19.930 1.00 66.31 96 SER A O 1
ATOM 774 N N . SER A 1 97 ? -1.687 -10.828 18.789 1.00 65.81 97 SER A N 1
ATOM 775 C CA . SER A 1 97 ? -1.307 -10.013 19.952 1.00 65.81 97 SER A CA 1
ATOM 776 C C . SER A 1 97 ? -2.483 -9.684 20.883 1.00 65.81 97 SER A C 1
ATOM 778 O O . SER A 1 97 ? -2.278 -9.433 22.071 1.00 65.81 97 SER A O 1
ATOM 780 N N . LEU A 1 98 ? -3.723 -9.716 20.379 1.00 66.50 98 LEU A N 1
ATOM 781 C CA . LEU A 1 98 ? -4.920 -9.564 21.212 1.00 66.50 98 LEU A CA 1
ATOM 782 C C . LEU A 1 98 ? -5.181 -10.816 22.058 1.00 66.50 98 LEU A C 1
ATOM 784 O O . LEU A 1 98 ? -5.614 -10.679 23.203 1.00 66.50 98 LEU A O 1
ATOM 788 N N . ASP A 1 99 ? -4.871 -12.009 21.532 1.00 61.72 99 ASP A N 1
ATOM 789 C CA . ASP A 1 99 ? -4.923 -13.275 22.283 1.00 61.72 99 ASP A CA 1
ATOM 790 C C . ASP A 1 99 ? -4.070 -13.207 23.558 1.00 61.72 99 ASP A C 1
ATOM 792 O O . ASP A 1 99 ? -4.535 -13.560 24.641 1.00 61.72 99 ASP A O 1
ATOM 796 N N . SER A 1 100 ? -2.842 -12.683 23.460 1.00 59.09 100 SER A N 1
ATOM 797 C CA . SER A 1 100 ? -1.943 -12.561 24.617 1.00 59.09 100 SER A CA 1
ATOM 798 C C . SER A 1 100 ? -2.427 -11.584 25.693 1.00 59.09 100 SER A C 1
ATOM 800 O O . SER A 1 100 ? -1.963 -11.669 26.827 1.00 59.09 100 SER A O 1
ATOM 802 N N . ASN A 1 101 ? -3.362 -10.687 25.361 1.00 60.50 101 ASN A N 1
ATOM 803 C CA . ASN A 1 101 ? -3.848 -9.636 26.256 1.00 60.50 101 ASN A CA 1
ATOM 804 C C . ASN A 1 101 ? -5.232 -9.932 26.869 1.00 60.50 101 ASN A C 1
ATOM 806 O O . ASN A 1 101 ? -5.784 -9.053 27.521 1.00 60.50 101 ASN A O 1
ATOM 810 N N . LEU A 1 102 ? -5.817 -11.126 26.672 1.00 61.44 102 LEU A N 1
ATOM 811 C CA . LEU A 1 102 ? -7.129 -11.535 27.233 1.00 61.44 102 LEU A CA 1
ATOM 812 C C . LEU A 1 102 ? -8.329 -10.633 26.845 1.00 61.44 102 LEU A C 1
ATOM 814 O O . LEU A 1 102 ? -9.406 -10.717 27.437 1.00 61.44 102 LEU A O 1
ATOM 818 N N . ILE A 1 103 ? -8.164 -9.768 25.842 1.00 69.50 103 ILE A N 1
ATOM 819 C CA . ILE A 1 103 ? -9.165 -8.777 25.406 1.00 69.50 103 ILE A CA 1
ATOM 820 C C . ILE A 1 103 ? -9.872 -9.214 24.104 1.00 69.50 103 ILE A C 1
ATOM 822 O O . ILE A 1 103 ? -10.858 -8.606 23.681 1.00 69.50 103 ILE A O 1
ATOM 826 N N . LYS A 1 104 ? -9.413 -10.308 23.485 1.00 74.12 104 LYS A N 1
ATOM 827 C CA . LYS A 1 104 ? -9.923 -10.839 22.214 1.00 74.12 104 LYS A CA 1
ATOM 828 C C . LYS A 1 104 ? -11.435 -11.091 22.212 1.00 74.12 104 LYS A C 1
ATOM 830 O O . LYS A 1 104 ? -12.118 -10.621 21.309 1.00 74.12 104 LYS A O 1
ATOM 835 N N . ASP A 1 105 ? -11.965 -11.744 23.244 1.00 74.44 105 ASP A N 1
ATOM 836 C CA . ASP A 1 105 ? -13.381 -12.145 23.295 1.00 74.44 105 ASP A CA 1
ATOM 837 C C . ASP A 1 105 ? -14.349 -10.960 23.370 1.00 74.44 105 ASP A C 1
ATOM 839 O O . ASP A 1 105 ? -15.493 -11.057 22.925 1.00 74.44 105 ASP A O 1
ATOM 843 N N . ILE A 1 106 ? -13.878 -9.836 23.913 1.00 77.75 106 ILE A N 1
ATOM 844 C CA . ILE A 1 106 ? -14.662 -8.615 24.121 1.00 77.75 106 ILE A CA 1
ATOM 845 C C . ILE A 1 106 ? -14.374 -7.535 23.075 1.00 77.75 106 ILE A C 1
ATOM 847 O O . ILE A 1 106 ? -14.920 -6.437 23.165 1.00 77.75 106 ILE A O 1
ATOM 851 N N . SER A 1 107 ? -13.524 -7.815 22.087 1.00 84.31 107 SER A N 1
ATOM 852 C CA . SER A 1 107 ? -13.108 -6.826 21.094 1.00 84.31 107 SER A CA 1
ATOM 853 C C . SER A 1 107 ? -13.582 -7.164 19.696 1.00 84.31 107 SER A C 1
ATOM 855 O O . SER A 1 107 ? -13.599 -8.321 19.283 1.00 84.31 107 SER A O 1
ATOM 857 N N . PHE A 1 108 ? -13.915 -6.136 18.931 1.00 84.62 108 PHE A N 1
ATOM 858 C CA . PHE A 1 108 ? -14.117 -6.237 17.494 1.00 84.62 108 PHE A CA 1
ATOM 859 C C . PHE A 1 108 ? -13.315 -5.140 16.804 1.00 84.62 108 PHE A C 1
ATOM 861 O O . PHE A 1 108 ? -13.170 -4.034 17.326 1.00 84.62 108 PHE A O 1
ATOM 868 N N . ILE A 1 109 ? -12.747 -5.462 15.647 1.00 82.81 109 ILE A N 1
ATOM 869 C CA . ILE A 1 109 ? -11.878 -4.553 14.910 1.00 82.81 109 ILE A CA 1
ATOM 870 C C . ILE A 1 109 ? -12.654 -3.962 13.746 1.00 82.81 109 ILE A C 1
ATOM 872 O O . ILE A 1 109 ? -13.225 -4.688 12.927 1.00 82.81 109 ILE A O 1
ATOM 876 N N . VAL A 1 110 ? -12.635 -2.637 13.667 1.00 80.00 110 VAL A N 1
ATOM 877 C CA . VAL A 1 110 ? -13.279 -1.859 12.620 1.00 80.00 110 VAL A CA 1
ATOM 878 C C . VAL A 1 110 ? -12.210 -1.183 11.779 1.00 80.00 110 VAL A C 1
ATOM 880 O O . VAL A 1 110 ? -11.475 -0.318 12.258 1.00 80.00 110 VAL A O 1
ATOM 883 N N . ASP A 1 111 ? -12.168 -1.543 10.503 1.00 76.44 111 ASP A N 1
ATOM 884 C CA . ASP A 1 111 ? -11.438 -0.777 9.502 1.00 76.44 111 ASP A CA 1
ATOM 885 C C . ASP A 1 111 ? -12.325 0.409 9.115 1.00 76.44 111 ASP A C 1
ATOM 887 O O . ASP A 1 111 ? -13.314 0.285 8.381 1.00 76.44 111 ASP A O 1
ATOM 891 N N . TYR A 1 112 ? -12.018 1.577 9.677 1.00 72.50 112 TYR A N 1
ATOM 892 C CA . TYR A 1 112 ? -12.871 2.750 9.498 1.00 72.50 112 TYR A CA 1
ATOM 893 C C . TYR A 1 112 ? -12.716 3.382 8.105 1.00 72.50 112 TYR A C 1
ATOM 895 O O . TYR A 1 112 ? -13.614 4.099 7.650 1.00 72.50 112 TYR A O 1
ATOM 903 N N . ASN A 1 113 ? -11.621 3.087 7.394 1.00 67.56 113 ASN A N 1
ATOM 904 C CA . ASN A 1 113 ? -11.405 3.534 6.019 1.00 67.56 113 ASN A CA 1
ATOM 905 C C . ASN A 1 113 ? -12.325 2.786 5.047 1.00 67.56 113 ASN A C 1
ATOM 907 O O . ASN A 1 113 ? -12.923 3.404 4.161 1.00 67.56 113 ASN A O 1
ATOM 911 N N . ASN A 1 114 ? -12.475 1.473 5.231 1.00 64.12 114 ASN A N 1
ATOM 912 C CA . ASN A 1 114 ? -13.317 0.614 4.396 1.00 64.12 114 ASN A CA 1
ATOM 913 C C . ASN A 1 114 ? -14.727 0.393 4.969 1.00 64.12 114 ASN A C 1
ATOM 915 O O . ASN A 1 114 ? -15.592 -0.137 4.271 1.00 64.12 114 ASN A O 1
ATOM 919 N N . ARG A 1 115 ? -14.989 0.878 6.191 1.00 69.38 115 ARG A N 1
ATOM 920 C CA . ARG A 1 115 ? -16.277 0.802 6.904 1.00 69.38 115 ARG A CA 1
ATOM 921 C C . ARG A 1 115 ? -16.787 -0.626 7.088 1.00 69.38 115 ARG A C 1
ATOM 923 O O . ARG A 1 115 ? -17.990 -0.874 7.000 1.00 69.38 115 ARG A O 1
ATOM 930 N N . ASN A 1 116 ? -15.884 -1.556 7.346 1.00 69.75 116 ASN A N 1
ATOM 931 C CA . ASN A 1 116 ? -16.207 -2.947 7.615 1.00 69.75 116 ASN A CA 1
ATOM 932 C C . ASN A 1 116 ? -15.649 -3.376 8.970 1.00 69.75 116 ASN A C 1
ATOM 934 O O . ASN A 1 116 ? -14.594 -2.930 9.420 1.00 69.75 116 ASN A O 1
ATOM 938 N N . ILE A 1 117 ? -16.393 -4.265 9.617 1.00 75.88 117 ILE A N 1
ATOM 939 C CA . ILE A 1 117 ? -15.905 -4.997 10.776 1.00 75.88 117 ILE A CA 1
ATOM 940 C C . ILE A 1 117 ? -15.108 -6.152 10.216 1.00 75.88 117 ILE A C 1
ATOM 942 O O . ILE A 1 117 ? -15.621 -6.940 9.423 1.00 75.88 117 ILE A O 1
ATOM 946 N N . VAL A 1 118 ? -13.839 -6.188 10.573 1.00 71.81 118 VAL A N 1
ATOM 947 C CA . VAL A 1 118 ? -12.930 -7.198 10.061 1.00 71.81 118 VAL A CA 1
ATOM 948 C C . VAL A 1 118 ? -12.905 -8.362 11.038 1.00 71.81 118 VAL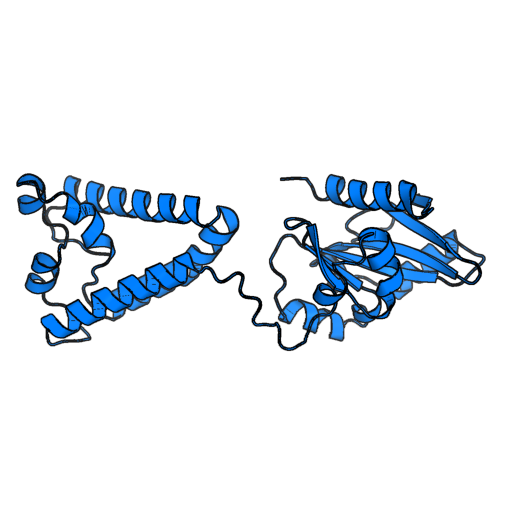 A C 1
ATOM 950 O O . VAL A 1 118 ? -13.023 -9.501 10.618 1.00 71.81 118 VAL A O 1
ATOM 953 N N . TYR A 1 119 ? -12.819 -8.078 12.341 1.00 75.12 119 TYR A N 1
ATOM 954 C CA . TYR A 1 119 ? -12.774 -9.073 13.414 1.00 75.12 119 TYR A CA 1
ATOM 955 C C . TYR A 1 119 ? -13.890 -8.842 14.422 1.00 75.12 119 TYR A C 1
ATOM 957 O O . TYR A 1 119 ? -14.169 -7.693 14.746 1.00 75.12 119 TYR A O 1
ATOM 965 N N . ALA A 1 120 ? -14.467 -9.914 14.962 1.00 78.06 120 ALA A N 1
ATOM 966 C CA . ALA A 1 120 ? -15.403 -9.862 16.075 1.00 78.06 120 ALA A CA 1
ATOM 967 C C . ALA A 1 120 ? -15.137 -11.024 17.038 1.00 78.06 120 ALA A C 1
ATOM 969 O O . ALA A 1 120 ? -15.267 -12.189 16.662 1.00 78.06 120 ALA A O 1
ATOM 970 N N . GLY A 1 121 ? -14.776 -10.704 18.280 1.00 76.50 121 GLY A N 1
ATOM 971 C CA . GLY A 1 121 ? -14.693 -11.673 19.368 1.00 76.50 121 GLY A CA 1
ATOM 972 C C . GLY A 1 121 ? -16.063 -12.266 19.684 1.00 76.50 121 GLY A C 1
ATOM 973 O O . GLY A 1 121 ? -17.090 -11.613 19.469 1.00 76.50 121 GLY A O 1
ATOM 974 N N . GLU A 1 122 ? -16.101 -13.494 20.204 1.00 76.44 122 GLU A N 1
ATOM 975 C CA . GLU A 1 122 ? -17.359 -14.221 20.434 1.00 76.44 122 GLU A CA 1
ATOM 976 C C . GLU A 1 122 ? -18.349 -13.440 21.317 1.00 76.44 122 GLU A C 1
ATOM 978 O O . GLU A 1 122 ? -19.552 -13.426 21.037 1.00 76.44 122 GLU A O 1
ATOM 983 N N . GLY A 1 123 ? -17.848 -12.714 22.323 1.00 77.81 123 GLY A N 1
ATOM 984 C CA . GLY A 1 123 ? -18.648 -11.882 23.226 1.00 77.81 123 GLY A CA 1
ATOM 985 C C . GLY A 1 123 ? -19.222 -10.614 22.584 1.00 77.81 123 GLY A C 1
ATOM 986 O O . GLY A 1 123 ? -20.179 -10.039 23.102 1.00 77.81 123 GLY A O 1
ATOM 987 N N . THR A 1 124 ? -18.705 -10.201 21.423 1.00 83.56 124 THR A N 1
ATOM 988 C CA . THR A 1 124 ? -19.088 -8.943 20.750 1.00 83.56 124 THR A CA 1
ATOM 989 C C . THR A 1 124 ? -20.227 -9.087 19.749 1.00 83.56 124 THR A C 1
ATOM 991 O O . THR A 1 124 ? -20.736 -8.093 19.226 1.00 83.56 124 THR A O 1
ATOM 994 N N . ARG A 1 125 ? -20.688 -10.315 19.493 1.00 78.88 125 ARG A N 1
ATOM 995 C CA . ARG A 1 125 ? -21.692 -10.605 18.460 1.00 78.88 125 ARG A CA 1
ATOM 996 C C . ARG A 1 125 ? -22.939 -9.725 18.567 1.00 78.88 125 ARG A C 1
ATOM 998 O O . ARG A 1 125 ? -23.370 -9.153 17.571 1.00 78.88 125 ARG A O 1
ATOM 1005 N N . SER A 1 126 ? -23.486 -9.572 19.777 1.00 80.50 126 SER A N 1
ATOM 1006 C CA . SER A 1 126 ? -24.700 -8.773 19.995 1.00 80.50 126 SER A CA 1
ATOM 1007 C C . SER A 1 126 ? -24.511 -7.305 19.617 1.00 80.50 126 SER A C 1
ATOM 1009 O O . SER A 1 126 ? -25.460 -6.699 19.134 1.00 80.50 126 SER A O 1
ATOM 1011 N N . ILE A 1 127 ? -23.334 -6.718 19.854 1.00 84.25 127 ILE A N 1
ATOM 1012 C CA . ILE A 1 127 ? -23.115 -5.301 19.549 1.00 84.25 127 ILE A CA 1
ATOM 1013 C C . ILE A 1 127 ? -22.741 -5.078 18.088 1.00 84.25 127 ILE A C 1
ATOM 1015 O O . ILE A 1 127 ? -23.168 -4.100 17.482 1.00 84.25 127 ILE A O 1
ATOM 1019 N N . VAL A 1 128 ? -22.004 -6.016 17.497 1.00 82.75 128 VAL A N 1
ATOM 1020 C CA . VAL A 1 128 ? -21.698 -6.023 16.065 1.00 82.75 128 VAL A CA 1
ATOM 1021 C C . VAL A 1 128 ? -22.988 -6.083 15.243 1.00 82.75 128 VAL A C 1
ATOM 1023 O O . VAL A 1 128 ? -23.146 -5.317 14.293 1.00 82.75 128 VAL A O 1
ATOM 1026 N N . GLU A 1 129 ? -23.944 -6.927 15.637 1.00 79.19 129 GLU A N 1
ATOM 1027 C CA . GLU A 1 129 ? -25.266 -7.002 15.001 1.00 79.19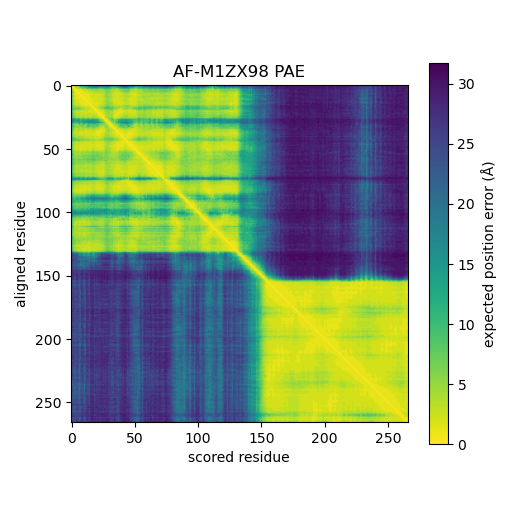 129 GLU A CA 1
ATOM 1028 C C . GLU A 1 129 ? -26.040 -5.675 15.118 1.00 79.19 129 GLU A C 1
ATOM 1030 O O . GLU A 1 129 ? -26.573 -5.194 14.111 1.00 79.19 129 GLU A O 1
ATOM 1035 N N . ASP A 1 130 ? -26.017 -5.038 16.297 1.00 82.00 130 ASP A N 1
ATOM 1036 C CA . ASP A 1 130 ? -26.631 -3.722 16.530 1.00 82.00 130 ASP A CA 1
ATOM 1037 C C . ASP A 1 130 ? -25.986 -2.628 15.636 1.00 82.00 130 ASP A C 1
ATOM 1039 O O . ASP A 1 130 ? -26.681 -1.742 15.132 1.00 82.00 130 ASP A O 1
ATOM 1043 N N . ILE A 1 131 ? -24.676 -2.697 15.361 1.00 78.62 131 ILE A N 1
ATOM 1044 C CA . ILE A 1 131 ? -23.962 -1.732 14.499 1.00 78.62 131 ILE A CA 1
ATOM 1045 C C . ILE A 1 131 ? -24.218 -1.982 13.004 1.00 78.62 131 ILE A C 1
ATOM 1047 O O . ILE A 1 131 ? -24.392 -1.026 12.241 1.00 78.62 131 ILE A O 1
ATOM 1051 N N . VAL A 1 132 ? -24.223 -3.238 12.547 1.00 74.50 132 VAL A N 1
ATOM 1052 C CA . VAL A 1 132 ? -24.244 -3.583 11.110 1.00 74.50 132 VAL A CA 1
ATOM 1053 C C . VAL A 1 132 ? -25.651 -3.508 10.512 1.00 74.50 132 VAL A C 1
ATOM 1055 O O . VAL A 1 132 ? -25.803 -3.007 9.400 1.00 74.50 132 VAL A O 1
ATOM 1058 N N . SER A 1 133 ? -26.682 -3.926 11.247 1.00 55.28 133 SER A N 1
ATOM 1059 C CA . SER A 1 133 ? -28.098 -3.895 10.843 1.00 55.28 133 SER A CA 1
ATOM 1060 C C . SER A 1 133 ? -28.424 -4.254 9.373 1.00 55.28 133 SER A C 1
ATOM 1062 O O . SER A 1 133 ? -29.191 -3.539 8.740 1.00 55.28 133 SER A O 1
ATOM 1064 N N . VAL A 1 134 ? -27.917 -5.385 8.841 1.00 38.66 134 VAL A N 1
ATOM 1065 C CA . VAL A 1 134 ? -28.471 -6.103 7.656 1.00 38.66 134 VAL A CA 1
ATOM 1066 C C . VAL A 1 134 ? -28.141 -7.620 7.729 1.00 38.66 134 VAL A C 1
ATOM 1068 O O . VAL A 1 134 ? -27.001 -7.963 8.042 1.00 38.66 134 VAL A O 1
ATOM 1071 N N . PRO A 1 135 ? -29.077 -8.550 7.407 1.00 34.66 135 PRO A N 1
ATOM 1072 C CA . PRO A 1 135 ? -28.870 -10.011 7.475 1.00 34.66 135 PRO A CA 1
ATOM 1073 C C . PRO A 1 135 ? -27.824 -10.603 6.508 1.00 34.66 135 PRO A C 1
ATOM 1075 O O . PRO A 1 135 ? -27.325 -11.698 6.756 1.00 34.66 135 PRO A O 1
ATOM 1078 N N . GLU A 1 136 ? -27.482 -9.906 5.421 1.00 34.44 136 GLU A N 1
ATOM 1079 C CA . GLU A 1 136 ? -26.654 -10.429 4.315 1.00 34.44 136 GLU A CA 1
ATOM 1080 C C . GLU A 1 136 ? -25.134 -10.413 4.565 1.00 34.44 136 GLU A C 1
ATOM 1082 O O . GLU A 1 136 ? -24.373 -10.873 3.721 1.00 34.44 136 GLU A O 1
ATOM 1087 N N . GLN A 1 137 ? -24.661 -9.928 5.717 1.00 34.28 137 GLN A N 1
ATOM 1088 C CA . GLN A 1 137 ? -23.222 -9.883 6.037 1.00 34.28 137 GLN A CA 1
ATOM 1089 C C . GLN A 1 137 ? -22.779 -10.917 7.081 1.00 34.28 137 GLN A C 1
ATOM 1091 O O . GLN A 1 137 ? -21.644 -10.874 7.546 1.00 34.28 137 GLN A O 1
ATOM 1096 N N . ARG A 1 138 ? -23.643 -11.880 7.432 1.00 39.16 138 ARG A N 1
ATOM 1097 C CA . ARG A 1 138 ? -23.327 -12.926 8.422 1.00 39.16 138 ARG A CA 1
ATOM 1098 C C . ARG A 1 138 ? -22.143 -13.819 8.031 1.00 39.16 138 ARG A C 1
ATOM 1100 O O . ARG A 1 138 ? -21.467 -14.312 8.926 1.00 39.16 138 ARG A O 1
ATOM 1107 N N . GLU A 1 139 ? -21.878 -14.009 6.739 1.00 38.88 139 GLU A N 1
ATOM 1108 C CA . GLU A 1 139 ? -20.793 -14.887 6.269 1.00 38.88 139 GLU A CA 1
ATOM 1109 C C . GLU A 1 139 ? -19.394 -14.251 6.331 1.00 38.88 139 GLU A C 1
ATOM 1111 O O . GLU A 1 139 ? -18.416 -14.985 6.381 1.00 38.88 139 GLU A O 1
ATOM 1116 N N . ASN A 1 140 ? -19.274 -12.918 6.412 1.00 37.47 140 ASN A N 1
ATOM 1117 C CA . ASN A 1 140 ? -17.970 -12.231 6.389 1.00 37.47 140 ASN A CA 1
ATOM 1118 C C . ASN A 1 140 ? -17.457 -11.787 7.773 1.00 37.47 140 ASN A C 1
ATOM 1120 O O . ASN A 1 140 ? -16.376 -11.215 7.861 1.00 37.47 140 ASN A O 1
ATOM 1124 N N . ILE A 1 141 ? -18.234 -11.996 8.843 1.00 43.22 141 ILE A N 1
ATOM 1125 C CA . ILE A 1 141 ? -17.916 -11.504 10.201 1.00 43.22 141 ILE A CA 1
ATOM 1126 C C . ILE A 1 141 ? -17.096 -12.532 11.006 1.00 43.22 141 ILE A C 1
ATOM 1128 O O . ILE A 1 141 ? -16.449 -12.186 11.993 1.00 43.22 141 ILE A O 1
ATOM 1132 N N . TYR A 1 142 ? -17.067 -13.791 10.564 1.00 36.66 142 TYR A N 1
ATOM 1133 C CA . TYR A 1 142 ? -16.235 -14.827 11.166 1.00 36.66 142 TYR A CA 1
ATOM 1134 C C . TYR A 1 142 ? -14.909 -14.915 10.419 1.00 36.66 142 TYR A C 1
ATOM 1136 O O . TYR A 1 142 ? -14.847 -15.456 9.317 1.00 36.66 142 TYR A O 1
ATOM 1144 N N . TYR A 1 143 ? -13.843 -14.397 11.035 1.00 35.44 143 TYR A N 1
ATOM 1145 C CA . TYR A 1 143 ? -12.479 -14.705 10.616 1.00 35.44 143 TYR A CA 1
ATOM 1146 C C . TYR A 1 143 ? -12.308 -16.224 10.593 1.00 35.44 143 TYR A C 1
ATOM 1148 O O . TYR A 1 143 ? -12.302 -16.886 11.630 1.00 35.44 143 TYR A O 1
ATOM 1156 N N . ASN A 1 144 ? -12.151 -16.772 9.396 1.00 33.41 144 ASN A N 1
ATOM 1157 C CA . ASN A 1 144 ? -11.547 -18.075 9.219 1.00 33.41 144 ASN A CA 1
ATOM 1158 C C . ASN A 1 144 ? -10.048 -17.870 9.497 1.00 33.41 144 ASN A C 1
ATOM 1160 O O . ASN A 1 144 ? -9.419 -17.047 8.834 1.00 33.41 144 ASN A O 1
ATOM 1164 N N . GLU A 1 145 ? -9.449 -18.587 10.455 1.00 38.75 145 GLU A N 1
ATOM 1165 C CA . GLU A 1 145 ? -7.988 -18.556 10.709 1.00 38.75 145 GLU A CA 1
ATOM 1166 C C . GLU A 1 145 ? -7.161 -18.834 9.435 1.00 38.75 145 GLU A C 1
ATOM 1168 O O . GLU A 1 145 ? -5.983 -18.495 9.345 1.00 38.75 145 GLU A O 1
ATOM 1173 N N . ASN A 1 146 ? -7.805 -19.387 8.406 1.00 33.81 146 ASN A N 1
ATOM 1174 C CA . ASN A 1 146 ? -7.233 -19.660 7.094 1.00 33.81 146 ASN A CA 1
ATOM 1175 C C . ASN A 1 146 ? -7.217 -18.450 6.130 1.00 33.81 146 ASN A C 1
ATOM 1177 O O . ASN A 1 146 ? -6.604 -18.543 5.065 1.00 33.81 146 ASN A O 1
ATOM 1181 N N . ASP A 1 147 ? -7.822 -17.312 6.494 1.00 37.38 147 ASP A N 1
ATOM 1182 C CA . ASP A 1 147 ? -7.889 -16.081 5.685 1.00 37.38 147 ASP A CA 1
ATOM 1183 C C . ASP A 1 147 ? -6.807 -15.039 6.021 1.00 37.38 147 ASP A C 1
ATOM 1185 O O . ASP A 1 147 ? -6.850 -13.904 5.540 1.00 37.38 147 ASP A O 1
ATOM 1189 N N . ALA A 1 148 ? -5.704 -15.458 6.658 1.00 39.47 148 ALA A N 1
ATOM 1190 C CA . ALA A 1 148 ? -4.407 -14.756 6.599 1.00 39.47 148 ALA A CA 1
ATOM 1191 C C . ALA A 1 148 ? -3.836 -14.635 5.157 1.00 39.47 148 ALA A C 1
ATOM 1193 O O . ALA A 1 148 ? -2.688 -14.252 4.938 1.00 39.47 148 ALA A O 1
ATOM 1194 N N . ASN A 1 149 ? -4.648 -14.970 4.151 1.00 31.66 149 ASN A N 1
ATOM 1195 C CA . ASN A 1 149 ? -4.416 -14.793 2.729 1.00 31.66 149 ASN A CA 1
ATOM 1196 C C . ASN A 1 149 ? -5.513 -13.951 2.042 1.00 31.66 149 ASN A C 1
ATOM 1198 O O . ASN A 1 149 ? -5.623 -13.979 0.808 1.00 31.66 149 ASN A O 1
ATOM 1202 N N . SER A 1 150 ? -6.278 -13.155 2.800 1.00 37.47 150 SER A N 1
ATOM 1203 C CA . SER A 1 150 ? -7.093 -12.049 2.283 1.00 37.47 150 SER A CA 1
ATOM 1204 C C . SER A 1 150 ? -6.170 -10.955 1.748 1.00 37.47 150 SER A C 1
ATOM 1206 O O . SER A 1 150 ? -5.843 -9.944 2.363 1.00 37.47 150 SER A O 1
ATOM 1208 N N . ASN A 1 151 ? -5.695 -11.214 0.545 1.00 39.91 151 ASN A N 1
ATOM 1209 C CA . ASN A 1 151 ? -4.864 -10.327 -0.212 1.00 39.91 151 ASN A CA 1
ATOM 1210 C C . ASN A 1 151 ? -5.682 -9.116 -0.682 1.00 39.91 151 ASN A C 1
ATOM 1212 O O . ASN A 1 151 ? -6.214 -9.140 -1.795 1.00 39.91 151 ASN A O 1
ATOM 1216 N N . LYS A 1 152 ? -5.567 -7.975 -0.004 1.00 46.38 152 LYS A N 1
ATOM 1217 C CA . LYS A 1 152 ? -5.377 -6.723 -0.753 1.00 46.38 152 LYS A CA 1
ATOM 1218 C C . LYS A 1 152 ? -3.947 -6.727 -1.301 1.00 46.38 152 LYS A C 1
ATOM 1220 O O . LYS A 1 152 ? -3.085 -5.923 -0.981 1.00 46.38 152 LYS A O 1
ATOM 1225 N N . LYS A 1 153 ? -3.670 -7.727 -2.152 1.00 53.72 153 LYS A N 1
ATOM 1226 C CA . LYS A 1 153 ? -2.414 -7.860 -2.891 1.00 53.72 153 LYS A CA 1
ATOM 1227 C C . LYS A 1 153 ? -2.219 -6.513 -3.573 1.00 53.72 153 LYS A C 1
ATOM 1229 O O . LYS A 1 153 ? -3.096 -6.127 -4.353 1.00 53.72 153 LYS A O 1
ATOM 1234 N N . ALA A 1 154 ? -1.077 -5.867 -3.337 1.00 63.88 154 ALA A N 1
ATOM 1235 C CA . ALA A 1 154 ? -0.499 -4.880 -4.243 1.00 63.88 154 ALA A CA 1
ATOM 1236 C C . ALA A 1 154 ? -0.292 -5.562 -5.603 1.00 63.88 154 ALA A C 1
ATOM 1238 O O . ALA A 1 154 ? 0.767 -6.100 -5.937 1.00 63.88 154 ALA A O 1
ATOM 1239 N N . THR A 1 155 ? -1.405 -5.725 -6.307 1.00 81.75 155 THR A N 1
ATOM 1240 C CA . THR A 1 155 ? -1.554 -6.625 -7.440 1.00 81.75 155 THR A CA 1
ATOM 1241 C C . THR A 1 155 ? -0.801 -6.002 -8.590 1.00 81.75 155 THR A C 1
ATOM 1243 O O . THR A 1 155 ? -0.094 -6.703 -9.304 1.00 81.75 155 THR A O 1
ATOM 1246 N N . ILE A 1 156 ? -0.882 -4.676 -8.712 1.00 92.12 156 ILE A N 1
ATOM 1247 C CA . ILE A 1 156 ? -0.162 -3.938 -9.734 1.00 92.12 156 ILE A CA 1
ATOM 1248 C C . ILE A 1 156 ? 1.336 -3.990 -9.464 1.00 92.12 156 ILE A C 1
ATOM 1250 O O . ILE A 1 156 ? 2.087 -4.315 -10.378 1.00 92.12 156 ILE A O 1
ATOM 1254 N N . THR A 1 157 ? 1.777 -3.768 -8.226 1.00 92.31 157 THR A N 1
ATOM 1255 C CA . THR A 1 157 ? 3.201 -3.860 -7.868 1.00 92.31 157 THR A CA 1
ATOM 1256 C C . THR A 1 157 ? 3.769 -5.233 -8.232 1.00 92.31 157 THR A C 1
ATOM 1258 O O . THR A 1 157 ? 4.791 -5.326 -8.912 1.00 92.31 157 THR A O 1
ATOM 1261 N N . LYS A 1 158 ? 3.072 -6.317 -7.863 1.00 92.00 158 LYS A N 1
ATOM 1262 C CA . LYS A 1 158 ? 3.488 -7.688 -8.204 1.00 92.00 158 LYS A CA 1
ATOM 1263 C C . LYS A 1 158 ? 3.473 -7.948 -9.713 1.00 92.00 158 LYS A C 1
ATOM 1265 O O . LYS A 1 158 ? 4.370 -8.624 -10.208 1.00 92.00 158 LYS A O 1
ATOM 1270 N N . ILE A 1 159 ? 2.501 -7.403 -10.448 1.00 96.12 159 ILE A N 1
ATOM 1271 C CA . ILE A 1 159 ? 2.454 -7.491 -11.917 1.00 96.12 159 ILE A CA 1
ATOM 1272 C C . ILE A 1 159 ? 3.658 -6.776 -12.538 1.00 96.12 159 ILE A C 1
ATOM 1274 O O . ILE A 1 159 ? 4.322 -7.355 -13.392 1.00 96.12 159 ILE A O 1
ATOM 1278 N N . ILE A 1 160 ? 3.984 -5.561 -12.091 1.00 97.25 160 ILE A N 1
ATOM 1279 C CA . ILE A 1 160 ? 5.139 -4.799 -12.588 1.00 97.25 160 ILE A CA 1
ATOM 1280 C C . ILE A 1 160 ? 6.442 -5.548 -12.289 1.00 97.25 160 ILE A C 1
ATOM 1282 O O . ILE A 1 160 ? 7.293 -5.663 -13.171 1.00 97.25 160 ILE A O 1
ATOM 1286 N N . ILE A 1 161 ? 6.593 -6.105 -11.083 1.00 97.31 161 ILE A N 1
ATOM 1287 C CA . ILE A 1 161 ? 7.738 -6.961 -10.735 1.00 97.31 161 ILE A CA 1
ATOM 1288 C C . ILE A 1 161 ? 7.812 -8.161 -11.686 1.00 97.31 161 ILE A C 1
ATOM 1290 O O . ILE A 1 161 ? 8.868 -8.437 -12.251 1.00 97.31 161 ILE A O 1
ATOM 1294 N N . GLY A 1 162 ? 6.687 -8.840 -11.919 1.00 97.69 162 GLY A N 1
ATOM 1295 C CA . GLY A 1 162 ? 6.602 -9.962 -12.853 1.00 97.69 162 GLY A CA 1
ATOM 1296 C C . GLY A 1 162 ? 7.026 -9.590 -14.276 1.00 97.69 162 GLY A C 1
ATOM 1297 O O . GLY A 1 162 ? 7.795 -10.326 -14.889 1.00 97.69 162 GLY A O 1
ATOM 1298 N N . ILE A 1 163 ? 6.596 -8.429 -14.780 1.00 98.19 163 ILE A N 1
ATOM 1299 C CA . ILE A 1 163 ? 6.987 -7.912 -16.101 1.00 98.19 163 ILE A CA 1
ATOM 1300 C C . ILE A 1 163 ? 8.497 -7.652 -16.163 1.00 98.19 163 ILE A C 1
ATOM 1302 O O . ILE A 1 163 ? 9.144 -8.056 -17.126 1.00 98.19 163 ILE A O 1
ATOM 1306 N N . ASN A 1 164 ? 9.074 -7.027 -15.135 1.00 98.38 164 ASN A N 1
ATOM 1307 C CA . ASN A 1 164 ? 10.513 -6.758 -15.070 1.00 98.38 164 ASN A CA 1
ATOM 1308 C C . ASN A 1 164 ? 11.341 -8.045 -15.034 1.00 98.38 164 ASN A C 1
ATOM 1310 O O . ASN A 1 164 ? 12.317 -8.176 -15.772 1.00 98.38 164 ASN A O 1
ATOM 1314 N N . ILE A 1 165 ? 10.927 -9.023 -14.225 1.00 98.25 165 ILE A N 1
ATOM 1315 C CA . ILE A 1 165 ? 11.568 -10.341 -14.177 1.00 98.25 165 ILE A CA 1
ATOM 1316 C C . ILE A 1 165 ? 11.464 -11.026 -15.541 1.00 98.25 165 ILE A C 1
ATOM 1318 O O . ILE A 1 165 ? 12.460 -11.535 -16.046 1.00 98.25 165 ILE A O 1
ATOM 1322 N N . PHE A 1 166 ? 10.288 -11.008 -16.169 1.00 98.25 166 PHE A N 1
ATOM 1323 C CA . PHE A 1 166 ? 10.082 -11.611 -17.483 1.00 98.25 166 PHE A CA 1
ATOM 1324 C C . PHE A 1 166 ? 10.971 -10.974 -18.560 1.00 98.25 166 PHE A C 1
ATOM 1326 O O . PHE A 1 166 ? 11.662 -11.685 -19.293 1.00 98.25 166 PHE A O 1
ATOM 1333 N N . MET A 1 167 ? 11.033 -9.642 -18.614 1.00 98.19 167 MET A N 1
ATOM 1334 C CA . MET A 1 167 ? 11.924 -8.930 -19.534 1.00 98.19 167 MET A CA 1
ATOM 1335 C C . MET A 1 167 ? 13.399 -9.211 -19.248 1.00 98.19 167 MET A C 1
ATOM 1337 O O . MET A 1 167 ? 14.196 -9.348 -20.184 1.00 98.19 167 MET A O 1
ATOM 1341 N N . TYR A 1 168 ? 13.776 -9.362 -17.979 1.00 98.19 168 TYR A N 1
ATOM 1342 C CA . TYR A 1 168 ? 15.134 -9.749 -17.623 1.00 98.19 168 TYR A CA 1
ATOM 1343 C C . TYR A 1 168 ? 15.470 -11.172 -18.068 1.00 98.19 168 TYR A C 1
ATOM 1345 O O . TYR A 1 168 ? 16.558 -11.389 -18.590 1.00 98.19 168 TYR A O 1
ATOM 1353 N N . LEU A 1 169 ? 14.546 -12.129 -17.946 1.00 98.00 169 LEU A N 1
ATOM 1354 C CA . LEU A 1 169 ? 14.749 -13.496 -18.436 1.00 98.00 169 LEU A CA 1
ATOM 1355 C C . LEU A 1 169 ? 14.953 -13.531 -19.955 1.00 98.00 169 LEU A C 1
ATOM 1357 O O . LEU A 1 169 ? 15.858 -14.219 -20.425 1.00 98.00 169 LEU A O 1
ATOM 1361 N N . ILE A 1 170 ? 14.181 -12.748 -20.718 1.00 98.12 170 ILE A N 1
ATOM 1362 C CA . ILE A 1 170 ? 14.400 -12.579 -22.166 1.00 98.12 170 ILE A CA 1
ATOM 1363 C C . ILE A 1 170 ? 15.800 -12.015 -22.425 1.00 98.12 170 ILE A C 1
ATOM 1365 O O . ILE A 1 170 ? 16.549 -12.545 -23.246 1.00 98.12 170 ILE A O 1
ATOM 1369 N N . THR A 1 171 ? 16.176 -10.961 -21.702 1.00 97.75 171 THR A N 1
ATOM 1370 C CA . THR A 1 171 ? 17.487 -10.318 -21.845 1.00 97.75 171 THR A CA 1
ATOM 1371 C C . THR A 1 171 ? 18.626 -11.282 -21.512 1.00 97.75 171 THR A C 1
ATOM 1373 O O . THR A 1 171 ? 19.603 -11.346 -22.255 1.00 97.75 171 THR A O 1
ATOM 1376 N N . ALA A 1 172 ? 18.505 -12.052 -20.431 1.00 97.44 172 ALA A N 1
ATOM 1377 C CA . ALA A 1 172 ? 19.489 -13.031 -19.983 1.00 97.44 172 ALA A CA 1
ATOM 1378 C C . ALA A 1 172 ? 19.649 -14.175 -20.989 1.00 97.44 172 ALA A C 1
ATOM 1380 O O . ALA A 1 172 ? 20.773 -14.553 -21.319 1.00 97.44 172 ALA A O 1
ATOM 1381 N N . PHE A 1 173 ? 18.534 -14.676 -21.529 1.00 97.69 173 PHE A N 1
ATOM 1382 C CA . PHE A 1 173 ? 18.537 -15.698 -22.571 1.00 97.69 173 PHE A 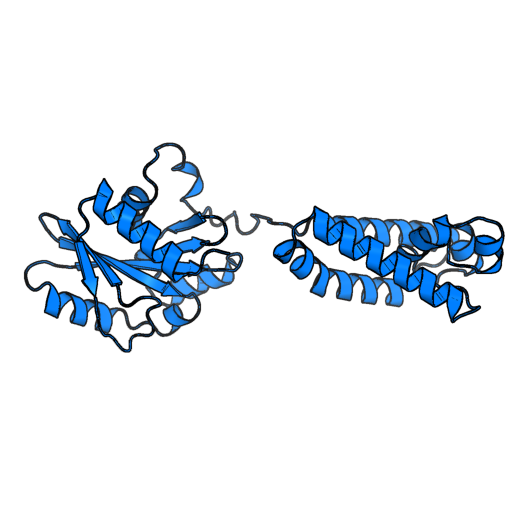CA 1
ATOM 1383 C C . PHE A 1 173 ? 19.256 -15.211 -23.835 1.00 97.69 173 PHE A C 1
ATOM 1385 O O . PHE A 1 173 ? 20.166 -15.878 -24.320 1.00 97.69 173 PHE A O 1
ATOM 1392 N N . LEU A 1 174 ? 18.909 -14.018 -24.328 1.00 97.44 174 LEU A N 1
ATOM 1393 C CA . LEU A 1 174 ? 19.532 -13.432 -25.520 1.00 97.44 174 LEU A CA 1
ATOM 1394 C C . LEU A 1 174 ? 20.995 -13.017 -25.295 1.00 97.44 174 LEU A C 1
ATOM 1396 O O . LEU A 1 174 ? 21.786 -13.049 -26.232 1.00 97.44 174 LEU A O 1
ATOM 1400 N N . SER A 1 175 ? 21.362 -12.641 -24.066 1.00 96.50 175 SER A N 1
ATOM 1401 C CA . SER A 1 175 ? 22.744 -12.295 -23.693 1.00 96.50 175 SER A CA 1
ATOM 1402 C C . SER A 1 175 ? 23.620 -13.522 -23.425 1.00 96.50 175 SER A C 1
ATOM 1404 O O . SER A 1 175 ? 24.836 -13.387 -23.329 1.00 96.50 175 SER A O 1
ATOM 1406 N N . GLY A 1 176 ? 23.029 -14.710 -23.254 1.00 95.56 176 GLY A N 1
ATOM 1407 C CA . GLY A 1 176 ? 23.743 -15.931 -22.872 1.00 95.56 176 GLY A CA 1
ATOM 1408 C C . GLY A 1 176 ? 24.282 -15.933 -21.434 1.00 95.56 176 GLY A C 1
ATOM 1409 O O . GLY A 1 176 ? 25.119 -16.767 -21.098 1.00 95.56 176 GLY A O 1
ATOM 1410 N N . SER A 1 177 ? 23.833 -15.007 -20.580 1.00 94.31 177 SER A N 1
ATOM 1411 C CA . SER A 1 177 ? 24.283 -14.861 -19.190 1.00 94.31 177 SER A CA 1
ATOM 1412 C C . SER A 1 177 ? 23.144 -14.360 -18.309 1.00 94.31 177 SER A C 1
ATOM 1414 O O . SER A 1 177 ? 22.452 -13.403 -18.648 1.00 94.31 177 SER A O 1
ATOM 1416 N N . ILE A 1 178 ? 22.970 -14.997 -17.148 1.00 94.12 178 ILE A N 1
ATOM 1417 C CA . ILE A 1 178 ? 21.991 -14.578 -16.136 1.00 94.12 178 ILE A CA 1
ATOM 1418 C C . ILE A 1 178 ? 22.550 -13.549 -15.154 1.00 94.12 178 ILE A C 1
ATOM 1420 O O . ILE A 1 178 ? 21.784 -12.947 -14.420 1.00 94.12 178 ILE A O 1
ATOM 1424 N N . PHE A 1 179 ? 23.870 -13.356 -15.098 1.00 94.25 179 PHE A N 1
ATOM 1425 C CA . PHE A 1 179 ? 24.488 -12.423 -14.150 1.00 94.25 179 PHE A CA 1
ATOM 1426 C C . PHE A 1 179 ? 24.678 -11.035 -14.756 1.00 94.25 179 PHE A C 1
ATOM 1428 O O . PHE A 1 179 ? 24.573 -10.028 -14.053 1.00 94.25 179 PHE A O 1
ATOM 1435 N N . THR A 1 180 ? 24.932 -10.984 -16.062 1.00 94.94 180 THR A N 1
ATOM 1436 C CA . THR A 1 180 ? 25.293 -9.780 -16.810 1.00 94.94 180 THR A CA 1
ATOM 1437 C C . THR A 1 180 ? 24.566 -9.761 -18.145 1.00 94.94 180 THR A C 1
ATOM 1439 O O . THR A 1 180 ? 24.470 -10.782 -18.822 1.00 94.94 180 THR A O 1
ATOM 1442 N N . SER A 1 181 ? 24.055 -8.598 -18.533 1.00 95.31 181 SER A N 1
ATOM 1443 C CA . SER A 1 181 ? 23.35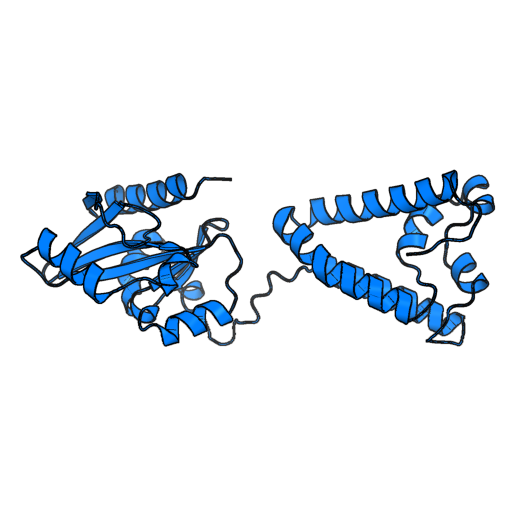5 -8.420 -19.806 1.00 95.31 181 SER A CA 1
ATOM 1444 C C . SER A 1 181 ? 24.264 -7.753 -20.833 1.00 95.31 181 SER A C 1
ATOM 1446 O O . SER A 1 181 ? 24.964 -6.790 -20.517 1.00 95.31 181 SER A O 1
ATOM 1448 N N . ASP A 1 182 ? 24.247 -8.247 -22.071 1.00 96.69 182 ASP A N 1
ATOM 1449 C CA . ASP A 1 182 ? 25.000 -7.635 -23.165 1.00 96.69 182 ASP A CA 1
ATOM 1450 C C . ASP A 1 182 ? 24.336 -6.308 -23.557 1.00 96.69 182 ASP A C 1
ATOM 1452 O O . ASP A 1 182 ? 23.126 -6.224 -23.793 1.00 96.69 182 ASP A O 1
ATOM 1456 N N . ILE A 1 183 ? 25.140 -5.251 -23.655 1.00 95.94 183 ILE A N 1
ATOM 1457 C CA . ILE A 1 183 ? 24.667 -3.917 -24.020 1.00 95.94 183 ILE A CA 1
ATOM 1458 C C . ILE A 1 183 ? 23.976 -3.886 -25.390 1.00 95.94 183 ILE A C 1
ATOM 1460 O O . ILE A 1 183 ? 23.008 -3.152 -25.569 1.00 95.94 183 ILE A O 1
ATOM 1464 N N . LYS A 1 184 ? 24.412 -4.704 -26.352 1.00 97.25 184 LYS A N 1
ATOM 1465 C CA . LYS A 1 184 ? 23.795 -4.804 -27.681 1.00 97.25 184 LYS A CA 1
ATOM 1466 C C . LYS A 1 184 ? 22.396 -5.402 -27.596 1.00 97.25 184 LYS A C 1
ATOM 1468 O O . LYS A 1 184 ? 21.500 -4.922 -28.286 1.00 97.25 184 LYS A O 1
ATOM 1473 N N . VAL A 1 185 ? 22.197 -6.398 -26.730 1.00 97.56 185 VAL A N 1
ATOM 1474 C CA . VAL A 1 185 ? 20.879 -7.000 -26.474 1.00 97.56 185 VAL A CA 1
ATOM 1475 C C . VAL A 1 185 ? 19.959 -5.979 -25.812 1.00 97.56 185 VAL A C 1
ATOM 1477 O O . VAL A 1 185 ? 18.831 -5.799 -26.260 1.00 97.56 185 VAL A O 1
ATOM 1480 N N . LEU A 1 186 ? 20.447 -5.243 -24.811 1.00 97.75 186 LEU A N 1
ATOM 1481 C CA . LEU A 1 186 ? 19.680 -4.170 -24.168 1.00 97.75 186 LEU A CA 1
ATOM 1482 C C . LEU A 1 186 ? 19.265 -3.089 -25.176 1.00 97.75 186 LEU A C 1
ATOM 1484 O O . LEU A 1 186 ? 18.106 -2.680 -25.208 1.00 97.75 186 LEU A O 1
ATOM 1488 N N . ILE A 1 187 ? 20.183 -2.652 -26.042 1.00 97.94 187 ILE A N 1
ATOM 1489 C CA . ILE A 1 187 ? 19.890 -1.685 -27.108 1.00 97.94 187 ILE A CA 1
ATOM 1490 C C . ILE A 1 187 ? 18.840 -2.237 -28.078 1.00 97.94 187 ILE A C 1
ATOM 1492 O O . ILE A 1 187 ? 17.898 -1.517 -28.418 1.00 97.94 187 ILE A O 1
ATOM 1496 N N . PHE A 1 188 ? 18.973 -3.497 -28.495 1.00 97.62 188 PHE A N 1
ATOM 1497 C CA . PHE A 1 188 ? 18.013 -4.170 -29.370 1.00 97.62 188 PHE A CA 1
ATOM 1498 C C . PHE A 1 188 ? 16.611 -4.233 -28.747 1.00 97.62 188 PHE A C 1
ATOM 1500 O O . PHE A 1 188 ? 15.630 -3.940 -29.422 1.00 97.62 188 PHE A O 1
ATOM 1507 N N . LEU A 1 189 ? 16.519 -4.523 -27.447 1.00 97.19 189 LEU A N 1
ATOM 1508 C CA . LEU A 1 189 ? 15.256 -4.616 -26.706 1.00 97.19 189 LEU A CA 1
ATOM 1509 C C . LEU A 1 189 ? 14.654 -3.259 -26.306 1.00 97.19 189 LEU A C 1
ATOM 1511 O O . LEU A 1 189 ? 13.573 -3.223 -25.722 1.00 97.19 189 LEU A O 1
ATOM 1515 N N . GLY A 1 190 ? 15.313 -2.143 -26.627 1.00 97.50 190 GLY A N 1
ATOM 1516 C CA . GLY A 1 190 ? 14.749 -0.811 -26.411 1.00 97.50 190 GLY A CA 1
ATOM 1517 C C . GLY A 1 190 ? 15.352 -0.025 -25.248 1.00 97.50 190 GLY A C 1
ATOM 1518 O O . GLY A 1 190 ? 14.668 0.832 -24.692 1.00 97.50 190 GLY A O 1
ATOM 1519 N N . ALA A 1 191 ? 16.613 -0.263 -24.880 1.00 97.88 191 ALA A N 1
ATOM 1520 C CA . ALA A 1 191 ? 17.326 0.622 -23.958 1.00 97.88 191 ALA A CA 1
ATOM 1521 C C . ALA A 1 191 ? 17.341 2.066 -24.477 1.00 97.88 191 ALA A C 1
ATOM 1523 O O . ALA A 1 191 ? 17.293 2.316 -25.692 1.00 97.88 191 ALA A O 1
ATOM 1524 N N . LYS A 1 192 ? 17.447 3.024 -23.557 1.00 97.69 192 LYS A N 1
ATOM 1525 C CA . LYS A 1 192 ? 17.518 4.441 -23.900 1.00 97.69 192 LYS A CA 1
ATOM 1526 C C . LYS A 1 192 ? 18.834 4.704 -24.624 1.00 97.69 192 LYS A C 1
ATOM 1528 O O . LYS A 1 192 ? 19.911 4.498 -24.070 1.00 97.69 192 LYS A O 1
ATOM 1533 N N . VAL A 1 193 ? 18.740 5.211 -25.854 1.00 97.88 193 VAL A N 1
ATOM 1534 C CA . VAL A 1 193 ? 19.879 5.633 -26.683 1.00 97.88 193 VAL A CA 1
ATOM 1535 C C . VAL A 1 193 ? 19.516 6.942 -27.380 1.00 97.88 193 VAL A C 1
ATOM 1537 O O . VAL A 1 193 ? 18.548 6.985 -28.137 1.00 97.88 193 VAL A O 1
ATOM 1540 N N . ASN A 1 194 ? 20.291 8.007 -27.148 1.00 97.81 194 ASN A N 1
ATOM 1541 C CA . ASN A 1 194 ? 19.943 9.354 -27.626 1.00 97.81 194 ASN A CA 1
ATOM 1542 C C . ASN A 1 194 ? 19.830 9.434 -29.151 1.00 97.81 194 ASN A C 1
ATOM 1544 O O . ASN A 1 194 ? 18.889 10.036 -29.654 1.00 97.81 194 ASN A O 1
ATOM 1548 N N . SER A 1 195 ? 20.752 8.811 -29.890 1.00 97.31 195 SER A N 1
ATOM 1549 C CA . SER A 1 195 ? 20.727 8.839 -31.357 1.00 97.31 195 SER A CA 1
ATOM 1550 C C . SER A 1 195 ? 19.458 8.205 -31.931 1.00 97.31 195 SER A C 1
ATOM 1552 O O . SER A 1 195 ? 18.876 8.752 -32.860 1.00 97.31 195 SER A O 1
ATOM 1554 N N . PHE A 1 196 ? 18.987 7.096 -31.357 1.00 97.44 196 PHE A N 1
ATOM 1555 C CA . PHE A 1 196 ? 17.754 6.443 -31.803 1.00 97.44 196 PHE A CA 1
ATOM 1556 C C . PHE A 1 196 ? 16.502 7.220 -31.404 1.00 97.44 196 PHE A C 1
ATOM 1558 O O . PHE A 1 196 ? 15.584 7.348 -32.210 1.00 97.44 196 PHE A O 1
ATOM 1565 N N . ILE A 1 197 ? 16.488 7.820 -30.212 1.00 97.62 197 ILE A N 1
ATOM 1566 C CA . ILE A 1 197 ? 15.396 8.711 -29.796 1.00 97.62 197 ILE A CA 1
ATOM 1567 C C . ILE A 1 197 ? 15.298 9.919 -30.740 1.00 97.62 197 ILE A C 1
ATOM 1569 O O . ILE A 1 197 ? 14.203 10.260 -31.179 1.00 97.62 197 ILE A O 1
ATOM 1573 N N . ASN A 1 198 ? 16.431 10.512 -31.128 1.00 97.31 198 ASN A N 1
ATOM 1574 C CA . ASN A 1 198 ? 16.476 11.615 -32.096 1.00 97.31 198 ASN A CA 1
ATOM 1575 C C . ASN A 1 198 ? 15.954 11.214 -33.480 1.00 97.31 198 ASN A C 1
ATOM 1577 O O . ASN A 1 198 ? 15.402 12.048 -34.191 1.00 97.31 198 ASN A O 1
ATOM 1581 N N . ASN A 1 199 ? 16.094 9.937 -33.835 1.00 97.50 199 ASN A N 1
ATOM 1582 C CA . ASN A 1 199 ? 15.574 9.365 -35.075 1.00 97.50 199 ASN A CA 1
ATOM 1583 C C . ASN A 1 199 ? 14.104 8.912 -34.967 1.00 97.50 199 ASN A C 1
ATOM 1585 O O . ASN A 1 199 ? 13.593 8.286 -35.891 1.00 97.50 199 ASN A O 1
ATOM 1589 N N . GLY A 1 200 ? 13.415 9.232 -33.866 1.00 97.06 200 GLY A N 1
ATOM 1590 C CA . GLY A 1 200 ? 11.981 8.992 -33.693 1.00 97.06 200 GLY A CA 1
ATOM 1591 C C . GLY A 1 200 ? 11.615 7.768 -32.849 1.00 97.06 200 GLY A C 1
ATOM 1592 O O . GLY A 1 200 ? 10.430 7.489 -32.673 1.00 97.06 200 GLY A O 1
ATOM 1593 N N . GLU A 1 201 ? 12.580 7.046 -32.273 1.00 98.00 201 GLU A N 1
ATOM 1594 C CA . GLU A 1 201 ? 12.315 5.869 -31.428 1.00 98.00 201 GLU A CA 1
ATOM 1595 C C . GLU A 1 201 ? 11.933 6.258 -29.984 1.00 98.00 201 GLU A C 1
ATOM 1597 O O . GLU A 1 201 ? 12.539 5.814 -29.007 1.00 98.00 201 GLU A O 1
ATOM 1602 N N . TYR A 1 202 ? 10.908 7.103 -29.826 1.00 97.25 202 TYR A N 1
ATOM 1603 C CA . TYR A 1 202 ? 10.474 7.646 -28.528 1.00 97.25 202 TYR A CA 1
ATOM 1604 C C . TYR A 1 202 ? 9.981 6.585 -27.540 1.00 97.25 202 TYR A C 1
ATOM 1606 O O . TYR A 1 202 ? 10.030 6.803 -26.330 1.00 97.25 202 TYR A O 1
ATOM 1614 N N . TYR A 1 203 ? 9.557 5.415 -28.030 1.00 97.62 203 TYR A N 1
ATOM 1615 C CA . TYR A 1 203 ? 9.167 4.287 -27.180 1.00 97.62 203 TYR A CA 1
ATOM 1616 C C . TYR A 1 203 ? 10.293 3.856 -26.228 1.00 97.62 203 TYR A C 1
ATOM 1618 O O . TYR A 1 203 ? 10.006 3.327 -25.155 1.00 97.62 203 TYR A O 1
ATOM 1626 N N . ARG A 1 204 ? 11.558 4.153 -26.569 1.00 97.81 204 ARG A N 1
ATOM 1627 C CA . ARG A 1 204 ? 12.731 3.901 -25.721 1.00 97.81 204 ARG A CA 1
ATOM 1628 C C . ARG A 1 204 ? 12.674 4.601 -24.368 1.00 97.81 204 ARG A C 1
ATOM 1630 O O . ARG A 1 204 ? 13.294 4.119 -23.429 1.00 97.81 204 ARG A O 1
ATOM 1637 N N . LEU A 1 205 ? 11.915 5.692 -24.246 1.00 97.25 205 LEU A N 1
ATOM 1638 C CA . LEU A 1 205 ? 11.685 6.372 -22.965 1.00 97.25 205 LEU A CA 1
ATOM 1639 C C . LEU A 1 205 ? 10.822 5.547 -21.998 1.00 97.25 205 LEU A C 1
ATOM 1641 O O . LEU A 1 205 ? 10.855 5.794 -20.798 1.00 97.25 205 LEU A O 1
ATOM 1645 N N . ILE A 1 206 ? 10.055 4.585 -22.518 1.00 97.69 206 ILE A N 1
ATOM 1646 C CA . ILE A 1 206 ? 9.214 3.679 -21.731 1.00 97.69 206 ILE A CA 1
ATOM 1647 C C . ILE A 1 206 ? 9.881 2.309 -21.624 1.00 97.69 206 ILE A C 1
ATOM 1649 O O . ILE A 1 206 ? 9.984 1.758 -20.534 1.00 97.69 206 ILE A O 1
ATOM 1653 N N . THR A 1 207 ? 10.361 1.741 -22.734 1.00 97.69 207 THR A N 1
ATOM 1654 C CA . THR A 1 207 ? 10.915 0.377 -22.732 1.00 97.69 207 THR A CA 1
ATOM 1655 C C . THR A 1 207 ? 12.172 0.254 -21.877 1.00 97.69 207 THR A C 1
ATOM 1657 O O . THR A 1 207 ? 12.375 -0.788 -21.259 1.00 97.69 207 THR A O 1
ATOM 1660 N N . ALA A 1 208 ? 12.980 1.316 -21.769 1.00 97.31 208 ALA A N 1
ATOM 1661 C CA . ALA A 1 208 ? 14.173 1.325 -20.923 1.00 97.31 208 ALA A CA 1
ATOM 1662 C C . ALA A 1 208 ? 13.869 1.078 -19.434 1.00 97.31 208 ALA A C 1
ATOM 1664 O O . ALA A 1 208 ? 14.706 0.483 -18.757 1.00 97.31 208 ALA A O 1
ATOM 1665 N N . MET A 1 209 ? 12.670 1.449 -18.961 1.00 97.62 209 MET A N 1
ATOM 1666 C CA . MET A 1 209 ? 12.222 1.255 -17.573 1.00 97.62 209 MET A CA 1
ATOM 1667 C C . MET A 1 209 ? 12.126 -0.224 -17.163 1.00 97.62 209 MET A C 1
ATOM 1669 O O . MET A 1 209 ? 12.101 -0.546 -15.982 1.00 97.62 209 MET A O 1
ATOM 1673 N N . PHE A 1 210 ? 12.008 -1.134 -18.137 1.00 98.12 210 PHE A N 1
ATOM 1674 C CA . PHE A 1 210 ? 11.805 -2.566 -17.886 1.00 98.12 210 PHE A CA 1
ATOM 1675 C C . PHE A 1 210 ? 13.058 -3.412 -18.132 1.00 98.12 210 PHE A C 1
ATOM 1677 O O . PHE A 1 210 ? 13.042 -4.635 -17.971 1.00 98.12 210 PHE A O 1
ATOM 1684 N N . LEU A 1 211 ? 14.155 -2.781 -18.549 1.00 98.12 211 LEU A N 1
ATOM 1685 C CA . LEU A 1 211 ? 15.409 -3.449 -18.874 1.00 98.12 211 LEU A CA 1
ATOM 1686 C C . LEU A 1 211 ? 16.398 -3.306 -17.721 1.00 98.12 211 LEU A C 1
ATOM 1688 O O . LEU A 1 211 ? 16.430 -2.294 -17.035 1.00 98.12 211 LEU A O 1
ATOM 1692 N N . HIS A 1 212 ? 17.228 -4.323 -17.511 1.00 97.88 212 HIS A N 1
ATOM 1693 C CA . HIS A 1 212 ? 18.184 -4.353 -16.407 1.00 97.88 212 HIS A CA 1
ATOM 1694 C C . HIS A 1 212 ? 19.517 -4.923 -16.886 1.00 97.88 212 HIS A C 1
ATOM 1696 O O . HIS A 1 212 ? 19.548 -5.915 -17.604 1.00 97.88 212 HIS A O 1
ATOM 1702 N N . GLY A 1 213 ? 20.624 -4.297 -16.479 1.00 95.62 213 GLY A N 1
ATOM 1703 C CA . GLY A 1 213 ? 21.976 -4.648 -16.937 1.00 95.62 213 GLY A CA 1
ATOM 1704 C C . GLY A 1 213 ? 22.607 -5.879 -16.273 1.00 95.62 213 GLY A C 1
ATOM 1705 O O . GLY A 1 213 ? 23.690 -6.305 -16.671 1.00 95.62 213 GLY A O 1
ATOM 1706 N N . GLY A 1 214 ? 21.966 -6.444 -15.250 1.00 95.81 214 GLY A N 1
ATOM 1707 C CA . GLY A 1 214 ? 22.500 -7.569 -14.488 1.00 95.81 214 GLY A CA 1
ATOM 1708 C C . GLY A 1 214 ? 21.594 -7.980 -13.329 1.00 95.81 214 GLY A C 1
ATOM 1709 O O . GLY A 1 214 ? 20.689 -7.234 -12.946 1.00 95.81 214 GLY A O 1
ATOM 1710 N N . LEU A 1 215 ? 21.866 -9.153 -12.754 1.00 95.44 215 LEU A N 1
ATOM 1711 C CA . LEU A 1 215 ? 20.989 -9.784 -11.761 1.00 95.44 215 LEU A CA 1
ATOM 1712 C C . LEU A 1 215 ? 20.897 -8.961 -10.480 1.00 95.44 215 LEU A C 1
ATOM 1714 O O . LEU A 1 215 ? 19.815 -8.783 -9.933 1.00 95.44 215 LEU A O 1
ATOM 1718 N N . ILE A 1 216 ? 22.033 -8.425 -10.027 1.00 95.81 216 ILE A N 1
ATOM 1719 C CA . ILE A 1 216 ? 22.099 -7.577 -8.831 1.00 95.81 216 ILE A CA 1
ATOM 1720 C C . ILE A 1 216 ? 21.320 -6.278 -9.061 1.00 95.81 216 ILE A C 1
ATOM 1722 O O . ILE A 1 216 ? 20.581 -5.850 -8.179 1.00 95.81 216 ILE A O 1
ATOM 1726 N N . HIS A 1 217 ? 21.433 -5.678 -10.253 1.00 96.50 217 HIS A N 1
ATOM 1727 C CA . HIS A 1 217 ? 20.689 -4.462 -10.582 1.00 96.50 217 HIS A CA 1
ATOM 1728 C C . HIS A 1 217 ? 19.174 -4.723 -10.565 1.00 96.50 217 HIS A C 1
ATOM 1730 O O . HIS A 1 217 ? 18.436 -3.972 -9.931 1.00 96.50 217 HIS A O 1
ATOM 1736 N N . LEU A 1 218 ? 18.716 -5.827 -11.171 1.00 97.69 218 LEU A N 1
ATOM 1737 C CA . LEU A 1 218 ? 17.315 -6.248 -11.086 1.00 97.69 218 LEU A CA 1
ATOM 1738 C C . LEU A 1 218 ? 16.885 -6.483 -9.635 1.00 97.69 218 LEU A C 1
ATOM 1740 O O . LEU A 1 218 ? 15.858 -5.960 -9.216 1.00 97.69 218 LEU A O 1
ATOM 1744 N N . ALA A 1 219 ? 17.653 -7.254 -8.864 1.00 95.94 219 ALA A N 1
ATOM 1745 C CA . ALA A 1 219 ? 17.291 -7.617 -7.498 1.00 95.94 219 ALA A CA 1
ATOM 1746 C C . ALA A 1 219 ? 17.112 -6.382 -6.605 1.00 95.94 219 ALA A C 1
ATOM 1748 O O . ALA A 1 219 ? 16.128 -6.298 -5.873 1.00 95.94 219 ALA A O 1
ATOM 1749 N N . LEU A 1 220 ? 18.016 -5.404 -6.705 1.00 94.31 220 LEU A N 1
ATOM 1750 C CA . LEU A 1 220 ? 17.927 -4.160 -5.940 1.00 94.31 220 LEU A CA 1
ATOM 1751 C C . LEU A 1 220 ? 16.712 -3.317 -6.349 1.00 94.31 220 LEU A C 1
ATOM 1753 O O . LEU A 1 220 ? 16.003 -2.823 -5.471 1.00 94.31 220 LEU A O 1
ATOM 1757 N N . ASN A 1 221 ? 16.412 -3.208 -7.647 1.00 96.38 221 ASN A N 1
ATOM 1758 C CA . ASN A 1 221 ? 15.222 -2.486 -8.108 1.00 96.38 221 ASN A CA 1
ATOM 1759 C C . ASN A 1 221 ? 13.928 -3.186 -7.700 1.00 96.38 221 ASN A C 1
ATOM 1761 O O . ASN A 1 221 ? 12.994 -2.526 -7.257 1.00 96.38 221 ASN A O 1
ATOM 1765 N N . MET A 1 222 ? 13.861 -4.515 -7.799 1.00 97.12 222 MET A N 1
ATOM 1766 C CA . MET A 1 222 ? 12.675 -5.267 -7.383 1.00 97.12 222 MET A CA 1
ATOM 1767 C C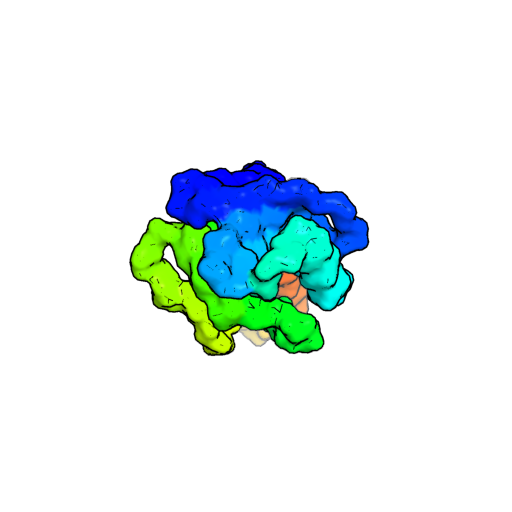 . MET A 1 222 ? 12.490 -5.226 -5.867 1.00 97.12 222 MET A C 1
ATOM 1769 O O . MET A 1 222 ? 11.357 -5.137 -5.402 1.00 97.12 222 MET A O 1
ATOM 1773 N N . TYR A 1 223 ? 13.579 -5.220 -5.093 1.00 90.50 223 TYR A N 1
ATOM 1774 C CA . TYR A 1 223 ? 13.527 -5.002 -3.650 1.00 90.50 223 TYR A CA 1
ATOM 1775 C C . TYR A 1 223 ? 12.967 -3.614 -3.317 1.00 90.50 223 TYR A C 1
ATOM 1777 O O . TYR A 1 223 ? 12.003 -3.513 -2.561 1.00 90.50 223 TYR A O 1
ATOM 1785 N N . ALA A 1 224 ? 13.506 -2.551 -3.923 1.00 91.62 224 ALA A N 1
ATOM 1786 C CA . ALA A 1 224 ? 13.023 -1.187 -3.709 1.00 91.62 224 ALA A CA 1
ATOM 1787 C C . ALA A 1 224 ? 11.557 -1.018 -4.149 1.00 91.62 224 ALA A C 1
ATOM 1789 O O . ALA A 1 224 ? 10.743 -0.449 -3.418 1.00 91.62 224 ALA A O 1
ATOM 1790 N N . LEU A 1 225 ? 11.199 -1.570 -5.311 1.00 94.25 225 LEU A N 1
ATOM 1791 C CA . LEU A 1 225 ? 9.837 -1.552 -5.832 1.00 94.25 225 LEU A CA 1
ATOM 1792 C C . LEU A 1 225 ? 8.875 -2.319 -4.922 1.00 94.25 225 LEU A C 1
ATOM 1794 O O . LEU A 1 225 ? 7.765 -1.852 -4.699 1.00 94.25 225 LEU A O 1
ATOM 1798 N N . ASN A 1 226 ? 9.284 -3.456 -4.363 1.00 87.81 226 ASN A N 1
ATOM 1799 C CA . ASN A 1 226 ? 8.453 -4.219 -3.436 1.00 87.81 226 ASN A CA 1
ATOM 1800 C C . ASN A 1 226 ? 8.368 -3.576 -2.042 1.00 87.81 226 ASN A C 1
ATOM 1802 O O . ASN A 1 226 ? 7.381 -3.785 -1.348 1.00 87.81 226 ASN A O 1
ATOM 1806 N N . ALA A 1 227 ? 9.366 -2.794 -1.628 1.00 79.31 227 ALA A N 1
ATOM 1807 C CA . ALA A 1 227 ? 9.335 -2.070 -0.359 1.00 79.31 227 ALA A CA 1
ATOM 1808 C C . ALA A 1 227 ? 8.417 -0.836 -0.414 1.00 79.31 227 ALA A C 1
ATOM 1810 O O . ALA A 1 227 ? 7.675 -0.577 0.529 1.00 79.31 227 ALA A O 1
ATOM 1811 N N . ILE A 1 228 ? 8.449 -0.077 -1.516 1.00 83.12 228 ILE A N 1
ATOM 1812 C CA . ILE A 1 228 ? 7.746 1.215 -1.631 1.00 83.12 228 ILE A CA 1
ATOM 1813 C C . ILE A 1 228 ? 6.455 1.100 -2.451 1.00 83.12 228 ILE A C 1
ATOM 1815 O O . ILE A 1 228 ? 5.449 1.724 -2.122 1.00 83.12 228 ILE A O 1
ATOM 1819 N N . GLY A 1 229 ? 6.457 0.298 -3.516 1.00 88.44 229 GLY A N 1
ATOM 1820 C CA . GLY A 1 229 ? 5.333 0.141 -4.442 1.00 88.44 229 GLY A CA 1
ATOM 1821 C C . GLY A 1 229 ? 4.009 -0.218 -3.765 1.00 88.44 229 GLY A C 1
ATOM 1822 O O . GLY A 1 229 ? 3.029 0.482 -4.026 1.00 88.44 229 GLY A O 1
ATOM 1823 N N . PRO A 1 230 ? 3.959 -1.205 -2.844 1.00 83.50 230 PRO A N 1
ATOM 1824 C CA . PRO A 1 230 ? 2.723 -1.562 -2.157 1.00 83.50 230 PRO A CA 1
ATOM 1825 C C . PRO A 1 230 ? 2.153 -0.406 -1.341 1.00 83.50 230 PRO A C 1
ATOM 1827 O O . PRO A 1 230 ? 0.951 -0.170 -1.398 1.00 83.50 230 PRO A O 1
ATOM 1830 N N . LEU A 1 231 ? 3.011 0.359 -0.655 1.00 73.81 231 LEU A N 1
ATOM 1831 C CA . LEU A 1 231 ? 2.591 1.531 0.112 1.00 73.81 231 LEU A CA 1
ATOM 1832 C C . LEU A 1 231 ? 1.922 2.551 -0.817 1.00 73.81 231 LEU A C 1
ATOM 1834 O O . LEU A 1 231 ? 0.794 2.970 -0.576 1.00 73.81 231 LEU A O 1
ATOM 1838 N N . VAL A 1 232 ? 2.565 2.896 -1.935 1.00 80.00 232 VAL A N 1
ATOM 1839 C CA . VAL A 1 232 ? 2.004 3.853 -2.904 1.00 80.00 232 VAL A CA 1
ATOM 1840 C C . VAL A 1 232 ? 0.705 3.324 -3.534 1.00 80.00 232 VAL A C 1
ATOM 1842 O O . VAL A 1 232 ? -0.248 4.088 -3.698 1.00 80.00 232 VAL A O 1
ATOM 1845 N N . GLU A 1 233 ? 0.628 2.030 -3.860 1.00 83.69 233 GLU A N 1
ATOM 1846 C CA . GLU A 1 233 ? -0.580 1.395 -4.408 1.00 83.69 233 GLU A CA 1
ATOM 1847 C C . GLU A 1 233 ? -1.754 1.432 -3.419 1.00 83.69 233 GLU A C 1
ATOM 1849 O O . GLU A 1 233 ? -2.880 1.706 -3.840 1.00 83.69 233 GLU A O 1
ATOM 1854 N N . ILE A 1 234 ? -1.497 1.217 -2.127 1.00 77.50 234 ILE A N 1
ATOM 1855 C CA . ILE A 1 234 ? -2.504 1.271 -1.058 1.00 77.50 234 ILE A CA 1
ATOM 1856 C C . ILE A 1 234 ? -2.969 2.715 -0.825 1.00 77.50 234 ILE A C 1
ATOM 1858 O O . ILE A 1 234 ? -4.171 2.977 -0.849 1.00 77.50 234 ILE A O 1
ATOM 1862 N N . TYR A 1 235 ? -2.044 3.670 -0.679 1.00 72.19 235 TYR A N 1
ATOM 1863 C CA . TYR A 1 235 ? -2.388 5.064 -0.364 1.00 72.19 235 TYR A CA 1
ATOM 1864 C C . TYR A 1 235 ? -3.105 5.792 -1.508 1.00 72.19 235 TYR A C 1
ATOM 1866 O O . TYR A 1 235 ? -4.032 6.569 -1.270 1.00 72.19 235 TYR A O 1
ATOM 1874 N N . PHE A 1 236 ? -2.689 5.575 -2.758 1.00 73.75 236 PHE A N 1
ATOM 1875 C CA . PHE A 1 236 ? -3.232 6.310 -3.908 1.00 73.75 236 PHE A CA 1
ATOM 1876 C C . PHE A 1 236 ? -4.234 5.497 -4.737 1.00 73.75 236 PHE A C 1
ATOM 1878 O O . PHE A 1 236 ? -4.982 6.073 -5.536 1.00 73.75 236 PHE A O 1
ATOM 1885 N N . GLY A 1 237 ? -4.278 4.179 -4.556 1.00 77.69 237 GLY A N 1
ATOM 1886 C CA . GLY A 1 237 ? -5.057 3.261 -5.375 1.00 77.69 237 GLY A CA 1
ATOM 1887 C C . GLY A 1 237 ? -4.371 2.902 -6.700 1.00 77.69 237 GLY A C 1
ATOM 1888 O O . GLY A 1 237 ? -3.518 3.621 -7.226 1.00 77.69 237 GLY A O 1
ATOM 1889 N N . LYS A 1 238 ? -4.809 1.785 -7.292 1.00 85.94 238 LYS A N 1
ATOM 1890 C CA . LYS A 1 238 ? -4.188 1.129 -8.461 1.00 85.94 238 LYS A CA 1
ATOM 1891 C C . LYS A 1 238 ? -3.960 2.050 -9.667 1.00 85.94 238 LYS A C 1
ATOM 1893 O O . LYS A 1 238 ? -2.878 2.052 -10.246 1.00 85.94 238 LYS A O 1
ATOM 1898 N N . VAL A 1 239 ? -4.970 2.839 -10.048 1.00 90.44 239 VAL A N 1
ATOM 1899 C CA . VAL A 1 239 ? -4.902 3.709 -11.239 1.00 90.44 239 VAL A CA 1
ATOM 1900 C C . VAL A 1 239 ? -3.892 4.837 -11.041 1.00 90.44 239 VAL A C 1
ATOM 1902 O O . VAL A 1 239 ? -3.062 5.083 -11.912 1.00 90.44 239 VAL A O 1
ATOM 1905 N N . LYS A 1 240 ? -3.927 5.507 -9.883 1.00 89.88 240 LYS A N 1
ATOM 1906 C CA . LYS A 1 240 ? -2.989 6.596 -9.588 1.00 89.88 240 LYS A CA 1
ATOM 1907 C C . LYS A 1 240 ? -1.568 6.071 -9.427 1.00 89.88 240 LYS A C 1
ATOM 1909 O O . LYS A 1 240 ? -0.647 6.714 -9.910 1.00 89.88 240 LYS A O 1
ATOM 1914 N N . TYR A 1 241 ? -1.393 4.892 -8.833 1.00 91.88 241 TYR A N 1
ATOM 1915 C CA . TYR A 1 241 ? -0.089 4.240 -8.754 1.00 91.88 241 TYR A CA 1
ATOM 1916 C C . TYR A 1 241 ? 0.511 3.961 -10.138 1.00 91.88 241 TYR A C 1
ATOM 1918 O O . TYR A 1 241 ? 1.665 4.310 -10.365 1.00 91.88 241 TYR A O 1
ATOM 1926 N N . LEU A 1 242 ? -0.270 3.433 -11.089 1.00 96.19 242 LEU A N 1
ATOM 1927 C CA . LEU A 1 242 ? 0.196 3.258 -12.472 1.00 96.19 242 LEU A CA 1
ATOM 1928 C C . LEU A 1 242 ? 0.621 4.585 -13.107 1.00 96.19 242 LEU A C 1
ATOM 1930 O O . LEU A 1 242 ? 1.671 4.651 -13.741 1.00 96.19 242 LEU A O 1
ATOM 1934 N N . ILE A 1 243 ? -0.170 5.643 -12.917 1.00 96.62 243 ILE A N 1
ATOM 1935 C CA . ILE A 1 243 ? 0.160 6.979 -13.427 1.00 96.62 243 ILE A CA 1
ATOM 1936 C C . ILE A 1 243 ? 1.479 7.471 -12.822 1.00 96.62 243 ILE A C 1
ATOM 1938 O O . ILE A 1 243 ? 2.351 7.916 -13.563 1.00 96.62 243 ILE A O 1
ATOM 1942 N N . ILE A 1 244 ? 1.649 7.350 -11.503 1.00 95.50 244 ILE A N 1
ATOM 1943 C CA . ILE A 1 244 ? 2.884 7.724 -10.804 1.00 95.50 244 ILE A CA 1
ATOM 1944 C C . ILE A 1 244 ? 4.064 6.922 -11.364 1.00 95.50 244 ILE A C 1
ATOM 1946 O O . ILE A 1 244 ? 5.055 7.517 -11.774 1.00 95.50 244 ILE A O 1
ATOM 1950 N N . TYR A 1 245 ? 3.938 5.597 -11.463 1.00 96.50 245 TYR A N 1
ATOM 1951 C CA . TYR A 1 245 ? 4.989 4.712 -11.963 1.00 96.50 245 TYR A CA 1
ATOM 1952 C C . TYR A 1 245 ? 5.450 5.096 -13.377 1.00 96.50 245 TYR A C 1
ATOM 1954 O O . TYR A 1 245 ? 6.643 5.304 -13.610 1.00 96.50 245 TYR A O 1
ATOM 1962 N N . PHE A 1 246 ? 4.511 5.251 -14.317 1.00 97.62 246 PHE A N 1
ATOM 1963 C CA . PHE A 1 246 ? 4.845 5.579 -15.703 1.00 97.62 246 PHE A CA 1
ATOM 1964 C C . PHE A 1 246 ? 5.362 7.006 -15.869 1.00 97.62 246 PHE A C 1
ATOM 1966 O O . PHE A 1 246 ? 6.340 7.207 -16.586 1.00 97.62 246 PHE A O 1
ATOM 1973 N N . ILE A 1 247 ? 4.768 7.998 -15.201 1.00 97.88 247 ILE A N 1
ATOM 1974 C CA . ILE A 1 247 ? 5.251 9.382 -15.290 1.00 97.88 247 ILE A CA 1
ATOM 1975 C C . ILE A 1 247 ? 6.661 9.489 -14.707 1.00 97.88 247 ILE A C 1
ATOM 1977 O O . ILE A 1 247 ? 7.533 10.074 -15.348 1.00 97.88 247 ILE A O 1
ATOM 1981 N N . SER A 1 248 ? 6.915 8.902 -13.536 1.00 97.12 248 SER A N 1
ATOM 1982 C CA . SER A 1 248 ? 8.241 8.919 -12.915 1.00 97.12 248 SER A CA 1
ATOM 1983 C C . SER A 1 248 ? 9.297 8.256 -13.801 1.00 97.12 248 SER A C 1
ATOM 1985 O O . SER A 1 248 ? 10.369 8.831 -13.991 1.00 97.12 248 SER A O 1
ATOM 1987 N N . GLY A 1 249 ? 9.000 7.097 -14.393 1.00 96.88 249 GLY A N 1
ATOM 1988 C CA . GLY A 1 249 ? 9.946 6.405 -15.271 1.00 96.88 249 GLY A CA 1
ATOM 1989 C C . GLY A 1 2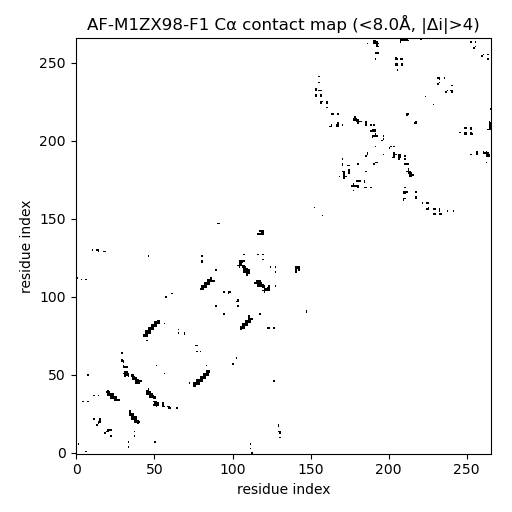49 ? 10.199 7.119 -16.602 1.00 96.88 249 GLY A C 1
ATOM 1990 O O . GLY A 1 249 ? 11.351 7.235 -17.029 1.00 96.88 249 GLY A O 1
ATOM 1991 N N . ILE A 1 250 ? 9.159 7.685 -17.224 1.00 97.81 250 ILE A N 1
ATOM 1992 C CA . ILE A 1 250 ? 9.303 8.484 -18.451 1.00 97.81 250 ILE A CA 1
ATOM 1993 C C . ILE A 1 250 ? 10.127 9.742 -18.171 1.00 97.81 250 ILE A C 1
ATOM 1995 O O . ILE A 1 250 ? 11.043 10.050 -18.933 1.00 97.81 250 ILE A O 1
ATOM 1999 N N . LEU A 1 251 ? 9.842 10.461 -17.078 1.00 98.00 251 LEU A N 1
ATOM 2000 C CA . LEU A 1 251 ? 10.606 11.651 -16.697 1.00 98.00 251 LEU A CA 1
ATOM 2001 C C . LEU A 1 251 ? 12.060 11.306 -16.369 1.00 98.00 251 LEU A C 1
ATOM 2003 O O . LEU A 1 251 ? 12.955 12.031 -16.798 1.00 98.00 251 LEU A O 1
ATOM 2007 N N . SER A 1 252 ? 12.311 10.191 -15.678 1.00 97.00 252 SER A N 1
ATOM 2008 C CA . SER A 1 252 ? 13.668 9.688 -15.427 1.00 97.00 252 SER A CA 1
ATOM 2009 C C . SER A 1 252 ? 14.425 9.447 -16.738 1.00 97.00 252 SER A C 1
ATOM 2011 O O . SER A 1 252 ? 15.504 10.007 -16.951 1.00 97.00 252 SER A O 1
ATOM 2013 N N . SER A 1 253 ? 13.825 8.705 -17.674 1.00 96.56 253 SER A N 1
ATOM 2014 C CA . SER A 1 253 ? 14.418 8.435 -18.991 1.00 96.56 253 SER A CA 1
ATOM 2015 C C . SER A 1 253 ? 14.623 9.708 -19.812 1.00 96.56 253 SER A C 1
ATOM 2017 O O . SER A 1 253 ? 15.642 9.855 -20.490 1.00 96.56 253 SER A O 1
ATOM 2019 N N . TYR A 1 254 ? 13.690 10.656 -19.731 1.00 97.50 254 TYR A N 1
ATOM 2020 C CA . TYR A 1 254 ? 13.779 11.944 -20.411 1.00 97.50 254 TYR A CA 1
ATOM 2021 C C . TYR A 1 254 ? 14.904 12.819 -19.847 1.00 97.50 254 TYR A C 1
ATOM 2023 O O . TYR A 1 254 ? 15.716 13.344 -20.608 1.00 97.50 254 TYR A O 1
ATOM 2031 N N . PHE A 1 255 ? 15.031 12.928 -18.524 1.00 97.81 255 PHE A N 1
ATOM 2032 C CA . PHE A 1 255 ? 16.159 13.628 -17.907 1.00 97.81 255 PHE A CA 1
ATOM 2033 C C . PHE A 1 255 ? 17.485 12.927 -18.200 1.00 97.81 255 PHE A C 1
ATOM 2035 O O . PHE A 1 255 ? 18.470 13.592 -18.516 1.00 97.81 255 PHE A O 1
ATOM 2042 N N . SER A 1 256 ? 17.511 11.593 -18.199 1.00 96.75 256 SER A N 1
ATOM 2043 C CA . SER A 1 256 ? 18.669 10.821 -18.652 1.00 96.75 256 SER A CA 1
ATOM 2044 C C . SER A 1 256 ? 19.023 11.134 -20.110 1.00 96.75 256 SER A C 1
ATOM 2046 O O . SER A 1 256 ? 20.199 11.212 -20.453 1.00 96.75 256 SER A O 1
ATOM 2048 N N . TYR A 1 257 ? 18.038 11.346 -20.983 1.00 96.12 257 TYR A N 1
ATOM 2049 C CA . TYR A 1 257 ? 18.249 11.772 -22.369 1.00 96.12 257 TYR A CA 1
ATOM 2050 C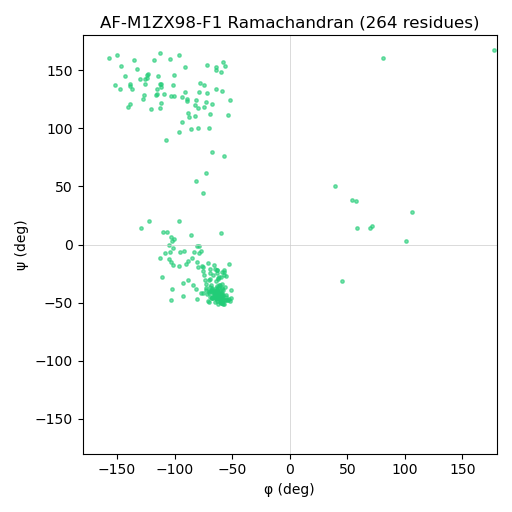 C . TYR A 1 257 ? 18.854 13.177 -22.470 1.00 96.12 257 TYR A C 1
ATOM 2052 O O . TYR A 1 257 ? 19.814 13.356 -23.220 1.00 96.12 257 TYR A O 1
ATOM 2060 N N . LEU A 1 258 ? 18.364 14.137 -21.683 1.00 97.12 258 LEU A N 1
ATOM 2061 C CA . LEU A 1 258 ? 18.865 15.514 -21.697 1.00 97.12 258 LEU A CA 1
ATOM 2062 C C . LEU A 1 258 ? 20.272 15.654 -21.107 1.00 97.12 258 LEU A C 1
ATOM 2064 O O . LEU A 1 258 ? 21.083 16.417 -21.628 1.00 97.12 258 LEU A O 1
ATOM 2068 N N . PHE A 1 259 ? 20.556 14.939 -20.018 1.00 97.06 259 PHE A N 1
ATOM 2069 C CA . PHE A 1 259 ? 21.752 15.172 -19.204 1.00 97.06 259 PHE A CA 1
ATOM 2070 C C . PHE A 1 259 ? 22.826 14.088 -19.334 1.00 97.06 259 PHE A C 1
ATOM 2072 O O . PHE A 1 259 ? 23.926 14.266 -18.817 1.00 97.06 259 PHE A O 1
ATOM 2079 N N . SER A 1 260 ? 22.549 12.975 -20.021 1.00 94.50 260 SER A N 1
ATOM 2080 C CA . SER A 1 260 ? 23.518 11.898 -20.234 1.00 94.50 260 SER A CA 1
ATOM 2081 C C . SER A 1 260 ? 23.495 11.378 -21.670 1.00 94.50 260 SER A C 1
ATOM 2083 O O . SER A 1 260 ? 22.445 11.075 -22.239 1.00 94.50 260 SER A O 1
ATOM 2085 N N . SER A 1 261 ? 24.681 11.219 -22.256 1.00 92.00 261 SER A N 1
ATOM 2086 C CA . SER A 1 261 ? 24.868 10.572 -23.559 1.00 92.00 261 SER A CA 1
ATOM 2087 C C . SER A 1 261 ? 24.961 9.047 -23.460 1.00 92.00 261 SER A C 1
ATOM 2089 O O . SER A 1 261 ? 24.889 8.363 -24.482 1.00 92.00 261 SER A O 1
ATOM 2091 N N . SER A 1 262 ? 25.107 8.501 -22.250 1.00 94.12 262 SER A N 1
ATOM 2092 C CA . SER A 1 262 ? 25.231 7.064 -22.025 1.00 94.12 262 SER A CA 1
ATOM 2093 C C . SER A 1 262 ? 23.910 6.331 -22.261 1.00 94.12 262 SER A C 1
ATOM 2095 O O . SER A 1 262 ? 22.816 6.891 -22.111 1.00 94.12 262 SER A O 1
ATOM 2097 N N . VAL A 1 263 ? 24.037 5.046 -22.603 1.00 95.00 263 VAL A N 1
ATOM 2098 C CA . VAL A 1 263 ? 22.914 4.106 -22.594 1.00 95.00 263 VAL A CA 1
ATOM 2099 C C . VAL A 1 263 ? 22.427 3.952 -21.158 1.00 95.00 263 VAL A C 1
ATOM 2101 O O . VAL A 1 263 ? 23.242 3.771 -20.253 1.00 95.00 263 VAL A O 1
ATOM 2104 N N . SER A 1 264 ? 21.116 4.020 -20.951 1.00 95.75 264 SER A N 1
ATOM 2105 C CA . SER A 1 264 ? 20.500 3.824 -19.639 1.00 95.75 264 SER A CA 1
ATOM 2106 C C . SER A 1 264 ? 19.318 2.864 -19.711 1.00 95.75 264 SER A C 1
ATOM 2108 O O . SER A 1 264 ? 18.681 2.696 -20.757 1.00 95.75 264 SER A O 1
ATOM 2110 N N . ILE A 1 265 ? 19.101 2.186 -18.590 1.00 96.19 265 ILE A N 1
ATOM 2111 C CA . ILE A 1 265 ? 18.055 1.200 -18.331 1.00 96.19 265 ILE A CA 1
ATOM 2112 C C . ILE A 1 265 ? 17.707 1.257 -16.835 1.00 96.19 265 ILE A C 1
ATOM 2114 O O . ILE A 1 265 ? 18.524 1.764 -16.060 1.00 96.19 265 ILE A O 1
ATOM 2118 N N . GLY A 1 266 ? 16.562 0.694 -16.448 1.00 90.19 266 GLY A N 1
ATOM 2119 C CA . GLY A 1 266 ? 16.072 0.695 -15.065 1.00 90.19 266 GLY A CA 1
ATOM 2120 C C . GLY A 1 266 ? 15.315 1.969 -14.732 1.00 90.19 266 GLY A C 1
ATOM 2121 O O . GLY A 1 266 ? 15.974 3.018 -14.564 1.00 90.19 266 GLY A O 1
#

Foldseek 3Di:
DQPPVNLVVVLQVLCVVQPVWDWDFADDPQQFPGRIKTWDDDPAEIEIETEHELVSVLRGDPVVVLVVVCVVVVPHHYLYAYEYEDCDDDQVVSLVSCVVVVCQQRYWYANSVVRDTQEHHVSCVVVNCSRPVDPVCPVRHDDDVVVSVVDPPLVLLVVLLVLLVVQLVVQCVVQVHQFFGDPVSLVVQQWQALVVVVVPSLCSLQSLASDAGGDVRSVVVNVVSVVCVSVCCVVVNDVVSVVCSRVVSSVVSVVCNVPPNDTGHD

Sequence (266 aa):
MIGIDNFIKGIIEKLMSTNNYNVMEINTNTGLESNWIAVKDKEDFYNVLIFSSNFAIKNLDKEYIEEYIKSLLADKPINLNIAILMDEEIDGSFISSLDSNLIKDISFIVDYNNRNIVYAGEGTRSIVEDIVSVPEQRENIYYNENDANSNKKATITKIIIGINIFMYLITAFLSGSIFTSDIKVLIFLGAKVNSFINNGEYYRLITAMFLHGGLIHLALNMYALNAIGPLVEIYFGKVKYLIIYFISGILSSYFSYLFSSSVSIG

pLDDT: mean 82.01, std 16.9, range [31.66, 98.38]

Solvent-accessible surface area (backbone atoms only — not comparable to full-atom values): 14701 Å² total; per-residue (Å²): 132,81,54,68,68,61,51,53,47,51,54,50,53,46,30,38,77,74,63,65,30,46,77,46,82,53,94,67,100,58,59,52,71,46,50,55,32,42,39,27,84,48,97,78,31,33,44,33,39,40,36,26,31,77,74,33,57,79,72,47,58,63,67,61,51,50,53,54,51,43,72,75,59,73,82,52,55,74,48,67,30,35,42,32,47,36,90,62,83,86,51,66,68,57,61,58,53,32,59,79,63,78,46,39,46,30,24,29,35,31,32,67,82,80,71,41,62,57,41,57,17,79,72,25,51,72,56,51,50,62,71,66,73,62,85,88,56,68,81,64,41,62,74,53,90,80,51,85,68,74,67,86,58,46,54,64,47,53,48,53,47,49,50,33,53,51,44,36,52,53,45,18,62,75,40,75,28,75,63,46,40,43,67,66,52,43,51,72,70,24,30,31,43,58,72,50,39,76,72,66,46,58,64,20,37,57,43,9,54,42,36,52,66,23,43,66,59,42,52,52,51,48,49,52,44,64,68,47,36,40,56,46,28,67,77,60,31,67,70,52,31,51,51,51,54,51,51,53,41,34,50,51,40,48,50,43,52,78,77,38,86,63,75,47,55,87

InterPro domains:
  IPR022764 Peptidase S54, rhomboid domain [PF01694] (200-264)
  IPR035952 Rhomboid-like superfamily [G3DSA:1.20.1540.10] (147-266)
  IPR035952 Rhomboid-like superfamily [SSF144091] (151-266)
  IPR050925 Rhomboid protease S54 [PTHR43731] (146-266)

Organism: NCBI:txid1232189

Nearest PDB structures (foldseek):
  6pjq-assembly1_A  TM=8.681E-01  e=1.047E-03  Escherichia coli
  4h1d-assembly1_A  TM=8.565E-01  e=2.393E-03  Escherichia coli K-12
  6pj8-assembly1_A  TM=8.679E-01  e=2.692E-03  Escherichia coli
  2ic8-assembly1_A  TM=8.512E-01  e=2.692E-03  Escherichia coli
  3odj-assembly1_A  TM=8.242E-01  e=1.178E-02  Haemophilus influenzae